Protein AF-A0A2D9KXW5-F1 (afdb_monomer_lite)

Foldseek 3Di:
DFWKAWCDWPDDGGIWDDDLFWTWDDPAPIDTDGLQQWAEKAWDDDDDQKTWIWTAGVVRTITIIIGGPVNVVSNVVSNVVRHNPYDDPDPPDPPPDDDDDDDDDDDDDDPDDPPPPVVPQPDQDPVLVQLAVLVLVCVVVVHDSVQWDWDFPDAGQFTWIWTWGQDPVPRDIWIKIWGGHDQKIWIATDDPNDGDDIPPVSMWGWDQDPVVRGIDTHD

Sequence (219 aa):
MKKLTILEGDFEATDWDIDSYEISKGFFSKQKIPYSEIVDVTTQEKIKNKHYVTVKTSKDNEFKASMTDNAYKVFYENYLKHGNKPKNVALPVEEKDKLLIGGAIVIGIIILVSNLNNNNQKKLSDEDAKTLCANYIGKIFGHSPSIISTELLKKDGGFFIKASYRRSSDNSMWDNVCHISGDTITWAGLNNGEPGRWRYEDDATIYYSSDLKTFKIRY

Radius of gyration: 22.43 Å; chains: 1; bounding box: 60×30×57 Å

Structure (mmCIF, N/CA/C/O backbone):
data_AF-A0A2D9KXW5-F1
#
_entry.id   AF-A0A2D9KXW5-F1
#
loop_
_atom_site.group_PDB
_atom_site.id
_atom_site.type_symbol
_atom_site.label_atom_id
_atom_site.label_alt_id
_atom_site.label_comp_id
_atom_site.label_asym_id
_atom_site.label_entity_id
_atom_site.label_seq_id
_atom_site.pdbx_PDB_ins_code
_atom_site.Cartn_x
_atom_site.Cartn_y
_atom_site.Cartn_z
_atom_site.occupancy
_atom_site.B_iso_or_equiv
_atom_site.auth_seq_id
_atom_site.auth_comp_id
_atom_site.auth_asym_id
_atom_site.auth_atom_id
_atom_site.pdbx_PDB_model_num
ATOM 1 N N . MET A 1 1 ? -6.097 12.424 5.171 1.00 67.00 1 MET A N 1
ATOM 2 C CA . MET A 1 1 ? -7.154 11.639 4.499 1.00 67.00 1 MET A CA 1
ATOM 3 C C . MET A 1 1 ? -7.968 10.898 5.540 1.00 67.00 1 MET A C 1
ATOM 5 O O . MET A 1 1 ? -7.422 10.558 6.587 1.00 67.00 1 MET A O 1
ATOM 9 N N . LYS A 1 2 ? -9.274 10.744 5.307 1.00 92.38 2 LYS A N 1
ATOM 10 C CA . LYS A 1 2 ? -10.163 10.004 6.210 1.00 92.38 2 LYS A CA 1
ATOM 11 C C . LYS A 1 2 ? -10.062 8.521 5.871 1.00 92.38 2 LYS A C 1
ATOM 13 O O . LYS A 1 2 ? -9.974 8.187 4.695 1.00 92.38 2 LYS A O 1
ATOM 18 N N . LYS A 1 3 ? -10.047 7.669 6.894 1.00 94.69 3 LYS A N 1
ATOM 19 C CA . LYS A 1 3 ? -9.824 6.231 6.738 1.00 94.69 3 LYS A CA 1
ATOM 20 C C . LYS A 1 3 ? -10.944 5.410 7.358 1.00 94.69 3 LYS A C 1
ATOM 22 O O . LYS A 1 3 ? -11.473 5.775 8.411 1.00 94.69 3 LYS A O 1
ATOM 27 N N . LEU A 1 4 ? -11.261 4.313 6.688 1.00 95.69 4 LEU A N 1
ATOM 28 C CA . LEU A 1 4 ? -12.110 3.218 7.135 1.00 95.69 4 LEU A CA 1
ATOM 29 C C . LEU A 1 4 ? -11.202 1.997 7.313 1.00 95.69 4 LEU A C 1
ATOM 31 O O . LEU A 1 4 ? -10.431 1.691 6.416 1.00 95.69 4 LEU A O 1
ATOM 35 N N . THR A 1 5 ? -11.282 1.294 8.437 1.00 95.56 5 THR A N 1
ATOM 36 C CA . THR A 1 5 ? -10.540 0.041 8.643 1.00 95.56 5 THR A CA 1
ATOM 37 C C . THR A 1 5 ? -11.508 -1.127 8.522 1.00 95.56 5 THR A C 1
ATOM 39 O O . THR A 1 5 ? -12.379 -1.269 9.381 1.00 95.56 5 THR A O 1
ATOM 42 N N . ILE A 1 6 ? -11.368 -1.962 7.493 1.00 94.75 6 ILE A N 1
ATOM 43 C CA . ILE A 1 6 ? -12.106 -3.228 7.382 1.00 94.75 6 ILE A CA 1
ATOM 44 C C . ILE A 1 6 ? -11.552 -4.203 8.422 1.00 94.75 6 ILE A C 1
ATOM 46 O O . ILE A 1 6 ? -10.340 -4.355 8.556 1.00 94.75 6 ILE A O 1
ATOM 50 N N . LEU A 1 7 ? -12.448 -4.832 9.178 1.00 90.25 7 LEU A N 1
ATOM 51 C CA . LEU A 1 7 ? -12.119 -5.771 10.249 1.00 90.25 7 LEU A CA 1
ATOM 52 C C . LEU A 1 7 ? -12.302 -7.223 9.800 1.00 90.25 7 LEU A C 1
ATOM 54 O O . LEU A 1 7 ? -11.468 -8.063 10.115 1.00 90.25 7 LEU A O 1
ATOM 58 N N . GLU A 1 8 ? -13.383 -7.506 9.073 1.00 88.94 8 GLU A N 1
ATOM 59 C CA . GLU A 1 8 ? -13.729 -8.841 8.573 1.00 88.94 8 GLU A CA 1
ATOM 60 C C . GLU A 1 8 ? -14.753 -8.756 7.432 1.00 88.94 8 GLU A C 1
ATOM 62 O O . GLU A 1 8 ? -15.465 -7.754 7.317 1.00 88.94 8 GLU A O 1
ATOM 67 N N . GLY A 1 9 ? -14.846 -9.809 6.616 1.00 91.38 9 GLY A N 1
ATOM 68 C CA . GLY A 1 9 ? -15.800 -9.931 5.509 1.00 91.38 9 GLY A CA 1
ATOM 69 C C . GLY A 1 9 ? -15.137 -10.337 4.196 1.00 91.38 9 GLY A C 1
ATOM 70 O O . GLY A 1 9 ? -14.043 -10.898 4.192 1.00 91.38 9 GLY A O 1
ATOM 71 N N . ASP A 1 10 ? -15.797 -10.012 3.086 1.00 90.56 10 ASP A N 1
ATOM 72 C CA . ASP A 1 10 ? -15.374 -10.395 1.727 1.00 90.56 10 ASP A CA 1
ATOM 73 C C . ASP A 1 10 ? -14.213 -9.555 1.168 1.00 90.56 10 ASP A C 1
ATOM 75 O O . ASP A 1 10 ? -13.695 -9.822 0.083 1.00 90.56 10 ASP A O 1
ATOM 79 N N . PHE A 1 11 ? -13.795 -8.526 1.904 1.00 90.19 11 PHE A N 1
ATOM 80 C CA . PHE A 1 11 ? -12.693 -7.642 1.540 1.00 90.19 11 PHE A CA 1
ATOM 81 C C . PHE A 1 11 ? -11.549 -7.759 2.544 1.00 90.19 11 PHE A C 1
ATOM 83 O O . PHE A 1 11 ? -11.735 -8.124 3.705 1.00 90.19 11 PHE A O 1
ATOM 90 N N . GLU A 1 12 ? -10.347 -7.405 2.100 1.00 87.25 12 GLU A N 1
ATOM 91 C CA . GLU A 1 12 ? -9.146 -7.521 2.919 1.00 87.25 12 GLU A CA 1
ATOM 92 C C . GLU A 1 12 ? -9.206 -6.621 4.167 1.00 87.25 12 GLU A C 1
ATOM 94 O O . GLU A 1 12 ? -9.439 -5.410 4.071 1.00 87.25 12 GLU A O 1
ATOM 99 N N . ALA A 1 13 ? -8.949 -7.218 5.335 1.00 92.56 13 ALA A N 1
ATOM 100 C CA . ALA A 1 13 ? -8.982 -6.557 6.636 1.00 92.56 13 ALA A CA 1
ATOM 101 C C . ALA A 1 13 ? -7.801 -5.587 6.812 1.00 92.56 13 ALA A C 1
ATOM 103 O O . ALA A 1 13 ? -6.694 -5.964 7.202 1.00 92.56 13 ALA A O 1
ATOM 104 N N . THR A 1 14 ? -8.019 -4.321 6.466 1.00 93.94 14 THR A N 1
ATOM 105 C CA . THR A 1 14 ? -6.974 -3.293 6.399 1.00 93.94 14 THR A CA 1
ATOM 106 C C . THR A 1 14 ? -7.579 -1.885 6.346 1.00 93.94 14 THR A C 1
ATOM 108 O O . THR A 1 14 ? -8.799 -1.720 6.364 1.00 93.94 14 THR A O 1
ATOM 111 N N . ASP A 1 15 ? -6.732 -0.865 6.233 1.00 94.00 15 ASP A N 1
ATOM 112 C CA . ASP A 1 15 ? -7.156 0.519 6.043 1.00 94.00 15 ASP A CA 1
ATOM 113 C C . ASP A 1 15 ? -7.476 0.826 4.574 1.00 94.00 15 ASP A C 1
ATOM 115 O O . ASP A 1 15 ? -6.703 0.528 3.664 1.00 94.00 15 ASP A O 1
ATOM 119 N N . TRP A 1 16 ? -8.605 1.496 4.379 1.00 95.81 16 TRP A N 1
ATOM 120 C CA . TRP A 1 16 ? -9.130 1.999 3.119 1.00 95.81 16 TRP A CA 1
ATOM 121 C C . TRP A 1 16 ? -9.327 3.510 3.229 1.00 95.81 16 TRP A C 1
ATOM 123 O O . TRP A 1 16 ? -9.772 4.029 4.260 1.00 95.81 16 TRP A O 1
ATOM 133 N N . ASP A 1 17 ? -9.006 4.225 2.161 1.00 95.19 17 ASP A N 1
ATOM 134 C CA . ASP A 1 17 ? -9.216 5.659 2.059 1.00 95.19 17 ASP A CA 1
ATOM 135 C C . ASP A 1 17 ? -10.661 5.966 1.668 1.00 95.19 17 ASP A C 1
ATOM 137 O O . ASP A 1 17 ? -11.272 5.300 0.829 1.00 95.19 17 ASP A O 1
ATOM 141 N N . ILE A 1 18 ? -11.207 6.992 2.315 1.00 95.00 18 ILE A N 1
ATOM 142 C CA . ILE A 1 18 ? -12.562 7.490 2.102 1.00 95.00 18 ILE A CA 1
ATOM 143 C C . ILE A 1 18 ? -12.469 8.724 1.205 1.00 95.00 18 ILE A C 1
ATOM 145 O O . ILE A 1 18 ? -12.098 9.804 1.676 1.00 95.00 18 ILE A O 1
ATOM 149 N N . ASP A 1 19 ? -12.860 8.565 -0.057 1.00 92.31 19 ASP A N 1
ATOM 150 C CA . ASP A 1 19 ? -12.992 9.651 -1.028 1.00 92.31 19 ASP A CA 1
ATOM 151 C C . ASP A 1 19 ? -14.467 10.054 -1.198 1.00 92.31 19 ASP A C 1
ATOM 153 O O . ASP A 1 19 ? -15.361 9.512 -0.547 1.00 92.31 19 ASP A O 1
ATOM 157 N N . SER A 1 20 ? -14.743 11.037 -2.062 1.00 89.81 20 SER A N 1
ATOM 158 C CA . SER A 1 20 ? -16.105 11.542 -2.305 1.00 89.81 20 SER A CA 1
ATOM 159 C C . SER A 1 20 ? -17.027 10.546 -3.017 1.00 89.81 20 SER A C 1
ATOM 161 O O . SER A 1 20 ? -18.236 10.602 -2.821 1.00 89.81 20 SER A O 1
ATOM 163 N N . TYR A 1 21 ? -16.477 9.651 -3.843 1.00 90.19 21 TYR A N 1
ATOM 164 C CA . TYR A 1 21 ? -17.259 8.771 -4.729 1.00 90.19 21 TYR A CA 1
ATOM 165 C C . TYR A 1 21 ? -16.994 7.280 -4.522 1.00 90.19 21 TYR A C 1
ATOM 167 O O . TYR A 1 21 ? -17.782 6.443 -4.964 1.00 90.19 21 TYR A O 1
ATOM 175 N N . GLU A 1 22 ? -15.927 6.940 -3.812 1.00 94.19 22 GLU A N 1
ATOM 176 C CA . GLU A 1 22 ? -15.522 5.566 -3.560 1.00 94.19 22 GLU A CA 1
ATOM 177 C C . GLU A 1 22 ? -14.835 5.465 -2.199 1.00 94.19 22 GLU A C 1
ATOM 179 O O . GLU A 1 22 ? -14.288 6.445 -1.684 1.00 94.19 22 GLU A O 1
ATOM 184 N N . ILE A 1 23 ? -14.852 4.266 -1.628 1.00 94.81 23 ILE A N 1
ATOM 185 C CA . ILE A 1 23 ? -13.809 3.846 -0.696 1.00 94.81 23 ILE A CA 1
ATOM 186 C C . ILE A 1 23 ? -12.805 3.019 -1.483 1.00 94.81 23 ILE A C 1
ATOM 188 O O . ILE A 1 23 ? -13.179 2.229 -2.356 1.00 94.81 23 ILE A O 1
ATOM 192 N N . SER A 1 24 ? -11.523 3.230 -1.229 1.00 93.94 24 SER A N 1
ATOM 193 C CA . SER A 1 24 ? -10.498 2.570 -2.021 1.00 93.94 24 SER A CA 1
ATOM 194 C C . SER A 1 24 ? -9.285 2.175 -1.212 1.00 93.94 24 SER A C 1
ATOM 196 O O . SER A 1 24 ? -8.960 2.778 -0.195 1.00 93.94 24 SER A O 1
ATOM 198 N N . LYS A 1 25 ? -8.614 1.138 -1.690 1.00 91.12 25 LYS A N 1
ATOM 199 C CA . LYS A 1 25 ? -7.351 0.672 -1.153 1.00 91.12 25 LYS A CA 1
ATOM 200 C C . LYS A 1 25 ? -6.363 0.519 -2.289 1.00 91.12 25 LYS A C 1
ATOM 202 O O . LYS A 1 25 ? -6.677 -0.057 -3.329 1.00 91.12 25 LYS A O 1
ATOM 207 N N . GLY A 1 26 ? -5.139 0.954 -2.025 1.00 71.69 26 GLY A N 1
ATOM 208 C CA . GLY A 1 26 ? -4.007 0.720 -2.903 1.00 71.69 26 GLY A CA 1
ATOM 209 C C . GLY A 1 26 ? -3.912 1.781 -3.989 1.00 71.69 26 GLY A C 1
ATOM 210 O O . GLY A 1 26 ? -4.883 2.141 -4.644 1.00 71.69 26 GLY A O 1
ATOM 211 N N . PHE A 1 27 ? -2.703 2.287 -4.191 1.00 49.66 27 PHE A N 1
ATOM 212 C CA . PHE A 1 27 ? -2.434 3.294 -5.214 1.00 49.66 27 PHE A CA 1
ATOM 213 C C . PHE A 1 27 ? -2.290 2.666 -6.615 1.00 49.66 27 PHE A C 1
ATOM 215 O O . PHE A 1 27 ? -2.559 3.323 -7.615 1.00 49.66 27 PHE A O 1
ATOM 222 N N . PHE A 1 28 ? -1.900 1.384 -6.682 1.00 45.84 28 PHE A N 1
ATOM 223 C CA . PHE A 1 28 ? -1.482 0.711 -7.921 1.00 45.84 28 PHE A CA 1
ATOM 224 C C . PHE A 1 28 ? -2.382 -0.458 -8.346 1.00 45.84 28 PHE A C 1
ATOM 226 O O . PHE A 1 28 ? -2.828 -0.490 -9.487 1.00 45.84 28 PHE A O 1
ATOM 233 N N . SER A 1 29 ? -2.720 -1.372 -7.431 1.00 60.16 29 SER A N 1
ATOM 234 C CA . SER A 1 29 ? -3.804 -2.352 -7.617 1.00 60.16 29 SER A CA 1
ATOM 235 C C . SER A 1 29 ? 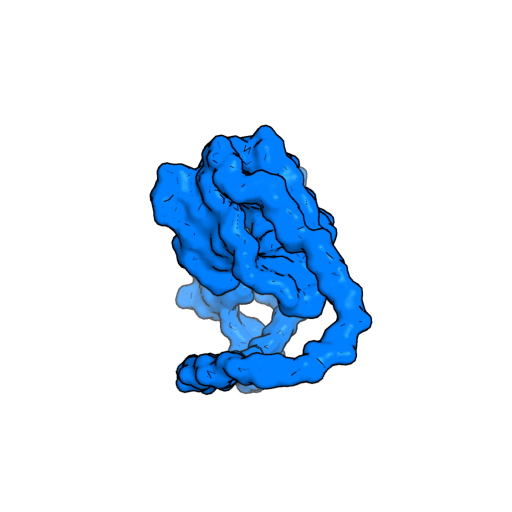-5.029 -1.857 -6.867 1.00 60.16 29 SER A C 1
ATOM 237 O O . SER A 1 29 ? -5.383 -2.376 -5.810 1.00 60.16 29 SER A O 1
ATOM 239 N N . LYS A 1 30 ? -5.587 -0.747 -7.368 1.00 77.88 30 LYS A N 1
ATOM 240 C CA . LYS A 1 30 ? -6.614 0.018 -6.664 1.00 77.88 30 LYS A CA 1
ATOM 241 C C . LYS A 1 30 ? -7.896 -0.807 -6.583 1.00 77.88 30 LYS A C 1
ATOM 243 O O . LYS A 1 30 ? -8.661 -0.875 -7.545 1.00 77.88 30 LYS A O 1
ATOM 248 N N . GLN A 1 31 ? -8.122 -1.431 -5.433 1.00 90.00 31 GLN A N 1
ATOM 249 C CA . GLN A 1 31 ? -9.422 -1.984 -5.096 1.00 90.00 31 GLN A CA 1
ATOM 250 C C . GLN A 1 31 ? -10.331 -0.815 -4.747 1.00 90.00 31 GLN A C 1
ATOM 252 O O . GLN A 1 31 ? -9.952 0.092 -4.003 1.00 90.00 31 GLN A O 1
ATOM 257 N N . LYS A 1 32 ? -11.515 -0.799 -5.344 1.00 93.06 32 LYS A N 1
ATOM 258 C CA . LYS A 1 32 ? -12.468 0.296 -5.210 1.00 93.06 32 LYS A CA 1
ATOM 259 C C . LYS A 1 32 ? -13.833 -0.283 -4.951 1.00 93.06 32 LYS A C 1
ATOM 261 O O . LYS A 1 32 ? -14.248 -1.210 -5.642 1.00 93.06 32 LYS A O 1
ATOM 266 N N . ILE A 1 33 ? -14.533 0.326 -4.012 1.00 93.00 33 ILE A N 1
ATOM 267 C CA . ILE A 1 33 ? -15.956 0.118 -3.812 1.00 93.00 33 ILE A CA 1
ATOM 268 C C . ILE A 1 33 ? -16.593 1.495 -4.017 1.00 93.00 33 ILE A C 1
ATOM 270 O O . ILE A 1 33 ? -16.528 2.347 -3.123 1.00 93.00 33 ILE A O 1
ATOM 274 N N . PRO A 1 34 ? -17.139 1.771 -5.213 1.00 93.94 34 PRO A N 1
ATOM 275 C CA . PRO A 1 34 ? -17.923 2.976 -5.442 1.00 93.94 34 PRO A CA 1
ATOM 276 C C . PRO A 1 34 ? -19.083 3.038 -4.446 1.00 93.94 34 PRO A C 1
ATOM 278 O O . PRO A 1 34 ? -19.712 2.012 -4.185 1.00 93.94 34 PRO A O 1
ATOM 281 N N . TYR A 1 35 ? -19.434 4.221 -3.928 1.00 92.25 35 TYR A N 1
ATOM 282 C CA . TYR A 1 35 ? -20.613 4.330 -3.050 1.00 92.25 35 TYR A CA 1
ATOM 283 C C . TYR A 1 35 ? -21.882 3.856 -3.757 1.00 92.25 35 TYR A C 1
ATOM 285 O O . TYR A 1 35 ? -22.742 3.272 -3.112 1.00 92.25 35 TYR A O 1
ATOM 293 N N . SER A 1 36 ? -21.963 4.002 -5.082 1.00 87.56 36 SER A N 1
ATOM 294 C CA . SER A 1 36 ? -23.071 3.486 -5.891 1.00 87.56 36 SER A CA 1
ATOM 295 C C . SER A 1 36 ? -23.196 1.959 -5.887 1.00 87.56 36 SER A C 1
ATOM 297 O O . SER A 1 36 ? -24.225 1.440 -6.308 1.00 87.56 36 SER A O 1
ATOM 299 N N . GLU A 1 37 ? -22.179 1.224 -5.431 1.00 91.38 37 GLU A N 1
ATOM 300 C CA . GLU A 1 37 ? -22.274 -0.219 -5.189 1.00 91.38 37 GLU A CA 1
ATOM 301 C C . GLU A 1 37 ? -22.737 -0.545 -3.764 1.00 91.38 37 GLU A C 1
ATOM 303 O O . GLU A 1 37 ? -23.133 -1.676 -3.516 1.00 91.38 37 GLU A O 1
ATOM 308 N N . ILE A 1 38 ? -22.737 0.408 -2.830 1.00 92.25 38 ILE A N 1
ATOM 309 C CA . ILE A 1 38 ? -23.186 0.191 -1.451 1.00 92.25 38 ILE A CA 1
ATOM 310 C C . ILE A 1 38 ? -24.712 0.309 -1.391 1.00 92.25 38 ILE A C 1
ATOM 312 O O . ILE A 1 38 ? -25.285 1.341 -1.754 1.00 92.25 38 ILE A O 1
ATOM 316 N N . VAL A 1 39 ? -25.365 -0.758 -0.927 1.00 88.69 39 VAL A N 1
ATOM 317 C CA . VAL A 1 39 ? -26.834 -0.869 -0.845 1.00 88.69 39 VAL A CA 1
ATOM 318 C C . VAL A 1 39 ? -27.361 -0.774 0.582 1.00 88.69 39 VAL A C 1
ATOM 320 O O . VAL A 1 39 ? -28.521 -0.414 0.774 1.00 88.69 39 VAL A O 1
ATOM 323 N N . ASP A 1 40 ? -26.532 -1.096 1.577 1.00 87.69 40 ASP A N 1
ATOM 324 C CA . ASP A 1 40 ? -26.909 -1.009 2.984 1.00 87.69 40 ASP A CA 1
ATOM 325 C C . ASP A 1 40 ? -25.699 -0.716 3.878 1.00 87.69 40 ASP A C 1
ATOM 327 O O . ASP A 1 40 ? -24.595 -1.220 3.649 1.00 87.69 40 ASP A O 1
ATOM 331 N N . VAL A 1 41 ? -25.931 0.092 4.912 1.00 89.00 41 VAL A N 1
ATOM 332 C CA . VAL A 1 41 ? -24.965 0.397 5.971 1.00 89.00 41 VAL A CA 1
ATOM 333 C C . VAL A 1 41 ? -25.699 0.318 7.302 1.00 89.00 41 VAL A C 1
ATOM 335 O O . VAL A 1 41 ? -26.529 1.170 7.618 1.00 89.00 41 VAL A O 1
ATOM 338 N N . THR A 1 42 ? -25.363 -0.687 8.104 1.00 86.12 42 THR A N 1
ATOM 339 C CA . THR A 1 42 ? -25.929 -0.890 9.438 1.00 86.12 42 THR A CA 1
ATOM 340 C C . THR A 1 42 ? -24.907 -0.493 10.498 1.00 86.12 42 THR A C 1
ATOM 342 O O . THR A 1 42 ? -23.849 -1.113 10.620 1.00 86.12 42 THR A O 1
ATOM 345 N N . THR A 1 43 ? -25.217 0.533 11.291 1.00 82.56 43 THR A N 1
ATOM 346 C CA . THR A 1 43 ? -24.389 0.919 12.442 1.00 82.56 43 THR A CA 1
ATOM 347 C C . THR A 1 43 ? -24.624 -0.050 13.590 1.00 82.56 43 THR A C 1
ATOM 349 O O . THR A 1 43 ? -25.763 -0.256 13.998 1.00 82.56 43 THR A O 1
ATOM 352 N N . GLN A 1 44 ? -23.549 -0.634 14.113 1.00 75.75 44 GLN A N 1
ATOM 353 C CA . GLN A 1 44 ? -23.631 -1.586 15.217 1.00 75.75 44 GLN A CA 1
ATOM 354 C C . GLN A 1 44 ? -23.495 -0.875 16.563 1.00 75.75 44 GLN A C 1
ATOM 356 O O . GLN A 1 44 ? -24.454 -0.768 17.322 1.00 75.75 44 GLN A O 1
ATOM 361 N N . GLU A 1 45 ? -22.308 -0.345 16.847 1.00 80.19 45 GLU A N 1
ATOM 362 C CA . GLU A 1 45 ? -21.994 0.275 18.131 1.00 80.19 45 GLU A CA 1
ATOM 363 C C . GLU A 1 45 ? -20.967 1.402 17.987 1.00 80.19 45 GLU A C 1
ATOM 365 O O . GLU A 1 45 ? -20.180 1.455 17.035 1.00 80.19 45 GLU A O 1
ATOM 370 N N . LYS A 1 46 ? -20.974 2.320 18.959 1.00 79.94 46 LYS A N 1
ATOM 371 C CA . LYS A 1 46 ? -19.914 3.311 19.158 1.00 79.94 46 LYS A CA 1
ATOM 372 C C . LYS A 1 46 ? -19.138 2.928 20.410 1.00 79.94 46 LYS A C 1
ATOM 374 O O . LYS A 1 46 ? -19.674 2.992 21.515 1.00 79.94 46 LYS A O 1
ATOM 379 N N . ILE A 1 47 ? -17.865 2.580 20.248 1.00 75.88 47 ILE A N 1
ATOM 380 C CA . ILE A 1 47 ? -16.959 2.325 21.371 1.00 75.88 47 ILE A CA 1
ATOM 381 C C . ILE A 1 47 ? -15.890 3.411 21.360 1.00 75.88 47 ILE A C 1
ATOM 383 O O . ILE A 1 47 ? -15.078 3.499 20.437 1.00 75.88 47 ILE A O 1
ATOM 387 N N . LYS A 1 48 ? -15.863 4.228 22.418 1.00 82.81 48 LYS A N 1
ATOM 388 C CA . LYS A 1 48 ? -14.984 5.403 22.530 1.00 82.81 48 LYS A CA 1
ATOM 389 C C . LYS A 1 48 ? -15.217 6.371 21.356 1.00 82.81 48 LYS A C 1
ATOM 391 O O . LYS A 1 48 ? -16.315 6.891 21.203 1.00 82.81 48 LYS A O 1
ATOM 396 N N . ASN A 1 49 ? -14.189 6.614 20.548 1.00 82.75 49 ASN A N 1
ATOM 397 C CA . ASN A 1 49 ? -14.179 7.518 19.398 1.00 82.75 49 ASN A CA 1
ATOM 398 C C . ASN A 1 49 ? -14.221 6.767 18.057 1.00 82.75 49 ASN A C 1
ATOM 400 O O . ASN A 1 49 ? -13.717 7.278 17.051 1.00 82.75 49 ASN A O 1
ATOM 404 N N . LYS A 1 50 ? -14.713 5.521 18.064 1.00 84.75 50 LYS A N 1
ATOM 405 C CA . LYS A 1 50 ? -14.846 4.692 16.871 1.00 84.75 50 LYS A CA 1
ATOM 406 C C . LYS A 1 50 ? -16.277 4.203 16.693 1.00 84.75 50 LYS A C 1
ATOM 408 O O . LYS A 1 50 ? -16.885 3.682 17.627 1.00 84.75 50 LYS A O 1
ATOM 413 N N . HIS A 1 51 ? -16.760 4.336 15.468 1.00 87.62 51 HIS A N 1
ATOM 414 C CA . HIS A 1 51 ? -18.000 3.759 14.975 1.00 87.62 51 HIS A CA 1
ATOM 415 C C . HIS A 1 51 ? -17.704 2.431 14.293 1.00 87.62 51 HIS A C 1
ATOM 417 O O . HIS A 1 51 ? -16.758 2.353 13.506 1.00 87.62 51 HIS A O 1
ATOM 423 N N . TYR A 1 52 ? -18.524 1.425 14.579 1.00 87.94 52 TYR A N 1
ATOM 424 C CA . TYR A 1 52 ? -18.473 0.112 13.948 1.00 87.94 52 TYR A CA 1
ATOM 425 C C . TYR A 1 52 ? -19.704 -0.063 13.068 1.00 87.94 52 TYR A C 1
ATOM 427 O O . TYR A 1 52 ? -20.835 0.161 13.508 1.00 87.94 52 TYR A O 1
ATOM 435 N N . VAL A 1 53 ? -19.476 -0.433 11.813 1.00 91.31 53 VAL A N 1
ATOM 436 C CA . VAL A 1 53 ? -20.515 -0.554 10.789 1.00 91.31 53 VAL A CA 1
ATOM 437 C C . VAL A 1 53 ? -20.394 -1.879 10.058 1.00 91.31 53 VAL A C 1
ATOM 439 O O . VAL A 1 53 ? -19.296 -2.404 9.886 1.00 91.31 53 VAL A O 1
ATOM 442 N N . THR A 1 54 ? -21.523 -2.378 9.580 1.00 92.25 54 THR A N 1
ATOM 443 C CA . THR A 1 54 ? -21.603 -3.424 8.562 1.00 92.25 54 THR A CA 1
ATOM 444 C C . THR A 1 54 ? -22.043 -2.788 7.256 1.00 92.25 54 THR A C 1
ATOM 446 O O . THR A 1 54 ? -23.010 -2.029 7.241 1.00 92.25 54 THR A O 1
ATOM 449 N N . VAL A 1 55 ? -21.343 -3.089 6.169 1.00 92.88 55 VAL A N 1
ATOM 450 C CA . VAL A 1 55 ? -21.599 -2.546 4.835 1.00 92.88 55 VAL A CA 1
ATOM 451 C C . VAL A 1 55 ? -21.913 -3.700 3.892 1.00 92.88 55 VAL A C 1
ATOM 453 O O . VAL A 1 55 ? -21.150 -4.663 3.834 1.00 92.88 55 VAL A O 1
ATOM 456 N N . LYS A 1 56 ? -23.012 -3.590 3.140 1.00 92.38 56 LYS A N 1
ATOM 457 C CA . LYS A 1 56 ? -23.385 -4.542 2.084 1.00 92.38 56 LYS A CA 1
ATOM 458 C C . LYS A 1 56 ? -23.345 -3.875 0.720 1.00 92.38 56 LYS A C 1
ATOM 460 O O . LYS A 1 56 ? -23.775 -2.728 0.556 1.00 92.38 56 LYS A O 1
ATOM 465 N N . THR A 1 57 ? -22.850 -4.610 -0.267 1.00 92.56 57 THR A N 1
ATOM 466 C CA . THR A 1 57 ? -22.761 -4.162 -1.661 1.00 92.56 57 THR A CA 1
ATOM 467 C C . THR A 1 57 ? -23.842 -4.804 -2.531 1.00 92.56 57 THR A C 1
ATOM 469 O O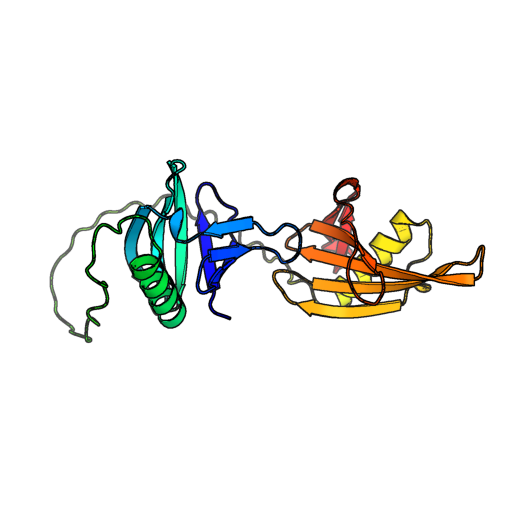 . THR A 1 57 ? -24.437 -5.811 -2.166 1.00 92.56 57 THR A O 1
ATOM 472 N N . SER A 1 58 ? -24.087 -4.246 -3.714 1.00 89.00 58 SER A N 1
ATOM 473 C CA . SER A 1 58 ? -25.031 -4.773 -4.707 1.00 89.00 58 SER A CA 1
ATOM 474 C C . SER A 1 58 ? -24.610 -6.112 -5.319 1.00 89.00 58 SER A C 1
ATOM 476 O O . SER A 1 58 ? -25.408 -6.732 -6.015 1.00 89.00 58 SER A O 1
ATOM 478 N N . LYS A 1 59 ? -23.368 -6.546 -5.079 1.00 89.00 59 LYS A N 1
ATOM 479 C CA . LYS A 1 59 ? -22.818 -7.843 -5.497 1.00 89.00 59 LYS A CA 1
ATOM 480 C C . LYS A 1 59 ? -22.933 -8.905 -4.394 1.00 89.00 59 LYS A C 1
ATOM 482 O O . LYS A 1 59 ? -22.198 -9.881 -4.435 1.00 89.00 59 LYS A O 1
ATOM 487 N N . ASP A 1 60 ? -23.778 -8.670 -3.390 1.00 86.25 60 ASP A N 1
ATOM 488 C CA . ASP A 1 60 ? -23.943 -9.495 -2.185 1.00 86.25 60 ASP A CA 1
ATOM 489 C C . ASP A 1 60 ? -22.684 -9.654 -1.311 1.00 86.25 60 ASP A C 1
ATOM 491 O O . ASP A 1 60 ? -22.709 -10.411 -0.345 1.00 86.25 60 ASP A O 1
ATOM 495 N N . ASN A 1 61 ? -21.614 -8.889 -1.570 1.00 92.75 61 ASN A N 1
ATOM 496 C CA . ASN A 1 61 ? -20.470 -8.835 -0.658 1.00 92.75 61 ASN A CA 1
ATOM 497 C C . ASN A 1 61 ? -20.816 -8.028 0.600 1.00 92.75 61 ASN A C 1
ATOM 499 O O . ASN A 1 61 ? -21.459 -6.972 0.507 1.00 92.75 61 ASN A O 1
ATOM 503 N N . GLU A 1 62 ? -20.301 -8.459 1.744 1.00 93.12 62 GLU A N 1
ATOM 504 C CA . GLU A 1 62 ? -20.504 -7.869 3.061 1.00 93.12 62 GLU A CA 1
ATOM 505 C C . GLU A 1 62 ? -19.183 -7.739 3.828 1.00 93.12 62 GLU A C 1
ATOM 507 O O . GLU A 1 62 ? -18.316 -8.614 3.800 1.00 93.12 62 GLU A O 1
ATOM 512 N N . PHE A 1 63 ? -19.018 -6.628 4.548 1.00 93.81 63 PHE A N 1
ATOM 513 C CA . PHE A 1 63 ? -17.875 -6.443 5.437 1.00 93.81 63 PHE A CA 1
ATOM 514 C C . PHE A 1 63 ? -18.204 -5.595 6.660 1.00 93.81 63 PHE A C 1
ATOM 516 O O . PHE A 1 63 ? -19.073 -4.719 6.632 1.00 93.81 63 PHE A O 1
ATOM 523 N N . LYS A 1 64 ? -17.474 -5.838 7.750 1.00 92.50 64 LYS A N 1
ATOM 524 C CA . LYS A 1 64 ? -17.495 -5.010 8.956 1.00 92.50 64 LYS A CA 1
ATOM 525 C C . LYS A 1 64 ? -16.302 -4.078 8.967 1.00 92.50 64 LYS A C 1
ATOM 527 O O . LYS A 1 64 ? -15.182 -4.481 8.654 1.00 92.50 64 LYS A O 1
ATOM 532 N N . ALA A 1 65 ? -16.528 -2.838 9.370 1.00 95.19 65 ALA A N 1
ATOM 533 C CA . ALA A 1 65 ? -15.491 -1.825 9.404 1.00 95.19 65 ALA A CA 1
ATOM 534 C C . ALA A 1 65 ? -15.584 -0.927 10.637 1.00 95.19 65 ALA A C 1
ATOM 536 O O . ALA A 1 65 ? -16.646 -0.773 11.241 1.00 95.19 65 ALA A O 1
ATOM 537 N N . SER A 1 66 ? -14.458 -0.306 10.988 1.00 95.12 66 SER A N 1
ATOM 538 C CA . SER A 1 66 ? -14.373 0.717 12.027 1.00 95.12 66 SER A CA 1
ATOM 539 C C . SER A 1 66 ? -13.823 2.034 11.490 1.00 95.12 66 SER A C 1
ATOM 541 O O . SER A 1 66 ? -13.017 2.066 10.561 1.00 95.12 66 SER A O 1
ATOM 543 N N . MET A 1 67 ? -14.263 3.143 12.077 1.00 94.06 67 MET A N 1
ATOM 544 C CA . MET A 1 67 ? -13.896 4.493 11.639 1.00 94.06 67 MET A CA 1
ATOM 545 C C . MET A 1 67 ? -13.984 5.479 12.796 1.00 94.06 67 MET A C 1
ATOM 547 O O . MET A 1 67 ? -14.785 5.301 13.707 1.00 94.06 67 MET A O 1
ATOM 551 N N . THR A 1 68 ? -13.163 6.529 12.770 1.00 93.00 68 THR A N 1
ATOM 552 C CA . THR A 1 68 ? -13.286 7.635 13.734 1.00 93.00 68 THR A CA 1
ATOM 553 C C . THR A 1 68 ? -14.562 8.434 13.486 1.00 93.00 68 THR A C 1
ATOM 555 O O . THR A 1 68 ? -15.061 8.433 12.364 1.00 93.00 68 THR A O 1
ATOM 558 N N . ASP A 1 69 ? -15.057 9.180 14.476 1.00 87.62 69 ASP A N 1
ATOM 559 C CA . ASP A 1 69 ? -16.257 10.028 14.339 1.00 87.62 69 ASP A CA 1
ATOM 560 C C . ASP A 1 69 ? -16.219 10.913 13.073 1.00 87.62 69 ASP A C 1
ATOM 562 O O . ASP A 1 69 ? -17.160 10.948 12.279 1.00 87.62 69 ASP A O 1
ATOM 566 N N . ASN A 1 70 ? -15.076 11.558 12.811 1.00 89.94 70 ASN A N 1
ATOM 567 C CA . ASN A 1 70 ? -14.885 12.398 11.626 1.00 89.94 70 ASN A CA 1
ATOM 568 C C . ASN A 1 70 ? -14.881 11.609 10.309 1.00 89.94 70 ASN A C 1
ATOM 570 O O . ASN A 1 70 ? -15.315 12.140 9.281 1.00 89.94 70 ASN A O 1
ATOM 574 N N . ALA A 1 71 ? -14.338 10.390 10.312 1.00 93.19 71 ALA A N 1
ATOM 575 C CA . ALA A 1 71 ? -14.326 9.507 9.149 1.00 93.19 71 ALA A CA 1
ATOM 576 C C . ALA A 1 71 ? -15.725 8.948 8.872 1.00 93.19 71 ALA A C 1
ATOM 578 O O . ALA A 1 71 ? -16.183 9.018 7.735 1.00 93.19 71 ALA A O 1
ATOM 579 N N . TYR A 1 72 ? -16.423 8.511 9.921 1.00 91.75 72 TYR A N 1
ATOM 580 C CA . TYR A 1 72 ? -17.795 8.020 9.869 1.00 91.75 72 TYR A CA 1
ATOM 581 C C . TYR A 1 72 ? -18.755 9.060 9.310 1.00 91.75 72 TYR A C 1
ATOM 583 O O . TYR A 1 72 ? -19.487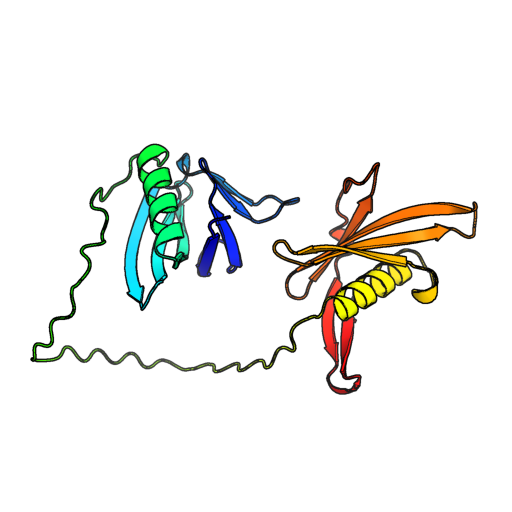 8.762 8.371 1.00 91.75 72 TYR A O 1
ATOM 591 N N . LYS A 1 73 ? -18.685 10.304 9.801 1.00 89.75 73 LYS A N 1
ATOM 592 C CA . LYS A 1 73 ? -19.521 11.394 9.291 1.00 89.75 73 LYS A CA 1
ATOM 593 C C . LYS A 1 73 ? -19.393 11.562 7.773 1.00 89.75 73 LYS A C 1
ATOM 595 O O . LYS A 1 73 ? -20.403 11.596 7.085 1.00 89.75 73 LYS A O 1
ATOM 600 N N . VAL A 1 74 ? -18.167 11.610 7.242 1.00 91.88 74 VAL A N 1
ATOM 601 C CA . VAL A 1 74 ? -17.975 11.784 5.789 1.00 91.88 74 VAL A CA 1
ATOM 602 C C . VAL A 1 74 ? -18.324 10.537 4.992 1.00 91.88 74 VAL A C 1
ATOM 604 O O . VAL A 1 74 ? -18.930 10.664 3.934 1.00 91.88 74 VAL A O 1
ATOM 607 N N . PHE A 1 75 ? -17.987 9.347 5.488 1.00 93.31 75 PHE A N 1
ATOM 608 C CA . PHE A 1 75 ? -18.405 8.103 4.846 1.00 93.31 75 PHE A CA 1
ATOM 609 C C . PHE A 1 75 ? -19.928 8.044 4.704 1.00 93.31 75 PHE A C 1
ATOM 611 O O . PHE A 1 75 ? -20.441 7.780 3.620 1.00 93.31 75 PHE A O 1
ATOM 618 N N . TYR A 1 76 ? -20.650 8.349 5.783 1.00 89.25 76 TYR A N 1
ATOM 619 C CA . TYR A 1 76 ? -22.103 8.282 5.808 1.00 89.25 76 TYR A CA 1
ATOM 620 C C . TYR A 1 76 ? -22.753 9.381 4.953 1.00 89.25 76 TYR A C 1
ATOM 622 O O . TYR A 1 76 ? -23.700 9.100 4.227 1.00 89.25 76 TYR A O 1
ATOM 630 N N . GLU A 1 77 ? -22.221 10.609 4.956 1.00 87.31 77 GLU A N 1
ATOM 631 C CA . GLU A 1 77 ? -22.658 11.682 4.046 1.00 87.31 77 GLU A CA 1
ATOM 632 C C . GLU A 1 77 ? -22.494 11.284 2.568 1.00 87.31 77 GLU A C 1
ATOM 634 O O . GLU A 1 77 ? -23.418 11.461 1.771 1.00 87.31 77 GLU A O 1
ATOM 639 N N . ASN A 1 78 ? -21.349 10.698 2.199 1.00 89.94 78 ASN A N 1
ATOM 640 C CA . ASN A 1 78 ? -21.114 10.220 0.835 1.00 89.94 78 ASN A CA 1
ATOM 641 C C . ASN A 1 78 ? -22.024 9.036 0.482 1.00 89.94 78 ASN A C 1
ATOM 643 O O . ASN A 1 78 ? -22.569 9.003 -0.619 1.00 89.94 78 ASN A O 1
ATOM 647 N N . TYR A 1 79 ? -22.249 8.107 1.414 1.00 88.31 79 TYR A N 1
ATOM 648 C CA . TYR A 1 79 ? -23.202 7.009 1.247 1.00 88.31 79 TYR A CA 1
ATOM 649 C C . TYR A 1 79 ? -24.637 7.513 1.040 1.00 88.31 79 TYR A C 1
ATOM 651 O O . TYR A 1 79 ? -25.297 7.074 0.106 1.00 88.31 79 TYR A O 1
ATOM 659 N N . LEU A 1 80 ? -25.118 8.481 1.826 1.00 83.06 80 LEU A N 1
ATOM 660 C CA . LEU A 1 80 ? -26.456 9.052 1.625 1.00 83.06 80 LEU A CA 1
ATOM 661 C C . LEU A 1 80 ? -26.600 9.738 0.260 1.00 83.06 80 LEU A C 1
ATOM 663 O O . LEU A 1 80 ? -27.666 9.689 -0.351 1.00 83.06 80 LEU A O 1
ATOM 667 N N . LYS A 1 81 ? -25.531 10.385 -0.213 1.00 84.31 81 LYS A N 1
ATOM 668 C CA . LYS A 1 81 ? -25.534 11.161 -1.458 1.00 84.31 81 LYS A CA 1
ATOM 669 C C . LYS A 1 81 ? -25.349 10.308 -2.715 1.00 84.31 81 LYS A C 1
ATOM 671 O O . LYS A 1 81 ? -25.920 10.628 -3.755 1.00 84.31 81 LYS A O 1
ATOM 676 N N . HIS A 1 82 ? -24.518 9.273 -2.640 1.00 85.12 82 HIS A N 1
ATOM 677 C CA . HIS A 1 82 ? -24.050 8.499 -3.794 1.00 85.12 82 HIS A CA 1
ATOM 678 C C . HIS A 1 82 ? -24.397 7.004 -3.718 1.00 85.12 82 HIS A C 1
ATOM 680 O O . HIS A 1 82 ? -24.181 6.288 -4.693 1.00 85.12 82 HIS A O 1
ATOM 686 N N . GLY A 1 83 ? -24.932 6.541 -2.587 1.00 79.75 83 GLY A N 1
ATOM 687 C CA . GLY A 1 83 ? -25.369 5.168 -2.352 1.00 79.75 83 GLY A CA 1
ATOM 688 C C . GLY A 1 83 ? -26.551 4.744 -3.213 1.00 79.75 83 GLY A C 1
ATOM 689 O O . GLY A 1 83 ? -27.368 5.560 -3.651 1.00 79.75 83 GLY A O 1
ATOM 690 N N . ASN A 1 84 ? -26.682 3.438 -3.436 1.00 74.19 84 ASN A N 1
ATOM 691 C CA . ASN A 1 84 ? -27.783 2.892 -4.218 1.00 74.19 84 ASN A CA 1
ATOM 692 C C . ASN A 1 84 ? -29.037 2.716 -3.352 1.00 74.19 84 ASN A C 1
ATOM 694 O O . ASN A 1 84 ? -29.304 1.631 -2.841 1.00 74.19 84 ASN A O 1
ATOM 698 N N . LYS A 1 85 ? -29.819 3.798 -3.230 1.00 66.06 85 LYS A N 1
ATOM 699 C CA . LYS A 1 85 ? -31.100 3.848 -2.496 1.00 66.06 85 LYS A CA 1
ATOM 700 C C . LYS A 1 85 ? -30.938 3.467 -1.014 1.00 66.06 85 LYS A C 1
ATOM 702 O O . LYS A 1 85 ? -31.504 2.459 -0.582 1.00 66.06 85 LYS A O 1
ATOM 707 N N . PRO A 1 86 ? -30.191 4.273 -0.238 1.00 60.97 86 PRO A N 1
ATOM 708 C CA . PRO A 1 86 ? -29.898 3.979 1.158 1.00 60.97 86 PRO A CA 1
ATOM 709 C C . PRO A 1 86 ? -31.186 3.756 1.962 1.00 60.97 86 PRO A C 1
ATOM 711 O O . PRO A 1 86 ? -32.069 4.617 2.006 1.00 60.97 86 PRO A O 1
ATOM 714 N N . LYS A 1 87 ? -31.298 2.589 2.600 1.00 53.66 87 LYS A N 1
ATOM 715 C CA . LYS A 1 87 ? -32.299 2.325 3.644 1.00 53.66 87 LYS A CA 1
ATOM 716 C C . LYS A 1 87 ? -31.699 2.740 4.997 1.00 53.66 87 LYS A C 1
ATOM 718 O O . LYS A 1 87 ? -30.484 2.727 5.148 1.00 53.66 87 LYS A O 1
ATOM 723 N N . ASN A 1 88 ? -32.545 3.138 5.954 1.00 51.22 88 ASN A N 1
ATOM 724 C CA . ASN A 1 88 ? -32.163 3.728 7.253 1.00 51.22 88 ASN A CA 1
ATOM 725 C C . ASN A 1 88 ? -31.443 5.090 7.152 1.00 51.22 88 ASN A C 1
ATOM 727 O O . ASN A 1 88 ? -30.232 5.185 7.295 1.00 51.22 88 ASN A O 1
ATOM 731 N N . VAL A 1 89 ? -32.229 6.159 6.958 1.00 50.53 89 VAL A N 1
ATOM 732 C CA . VAL A 1 89 ? -31.785 7.566 6.790 1.00 50.53 89 VAL A CA 1
ATOM 733 C C . VAL A 1 89 ? -31.460 8.266 8.127 1.00 50.53 89 VAL A C 1
ATOM 735 O O . VAL A 1 89 ? -31.064 9.430 8.153 1.00 50.53 89 VAL A O 1
ATOM 738 N N . ALA A 1 90 ? -31.635 7.590 9.263 1.00 51.19 90 ALA A N 1
ATOM 739 C CA . ALA A 1 90 ? -31.321 8.175 10.561 1.00 51.19 90 ALA A CA 1
ATOM 740 C C . ALA A 1 90 ? -29.815 8.057 10.830 1.00 51.19 90 ALA A C 1
ATOM 742 O O . ALA A 1 90 ? -29.330 6.971 11.138 1.00 51.19 90 ALA A O 1
ATOM 743 N N . LEU A 1 91 ? -29.087 9.177 10.745 1.00 45.62 91 LEU A N 1
ATOM 744 C CA . LEU A 1 91 ? -27.743 9.319 11.315 1.00 45.62 91 LEU A CA 1
ATOM 745 C C . LEU A 1 91 ? -27.790 8.895 12.798 1.00 45.62 91 LEU A C 1
ATOM 747 O O . LEU A 1 91 ? -28.386 9.616 13.600 1.00 45.62 91 LEU A O 1
ATOM 751 N N . PRO A 1 92 ? -27.171 7.780 13.220 1.00 45.75 92 PRO A N 1
ATOM 752 C CA . PRO A 1 92 ? -27.166 7.390 14.617 1.00 45.75 92 PRO A CA 1
ATOM 753 C C . PRO A 1 92 ? -25.975 8.062 15.291 1.00 45.75 92 PRO A C 1
ATOM 755 O O . PRO A 1 92 ? -24.925 7.453 15.483 1.00 45.75 92 PRO A O 1
ATOM 758 N N . VAL A 1 93 ? -26.126 9.340 15.626 1.00 46.62 93 VAL A N 1
ATOM 759 C CA . VAL A 1 93 ? -25.314 9.965 16.673 1.00 46.62 93 VAL A CA 1
ATOM 760 C C . VAL A 1 93 ? -26.199 10.926 17.462 1.00 46.62 93 VAL A C 1
ATOM 762 O O . VAL A 1 93 ? -26.022 12.137 17.405 1.00 46.62 93 VAL A O 1
ATOM 765 N N . GLU A 1 94 ? -27.161 10.394 18.220 1.00 43.06 94 GLU A N 1
ATOM 766 C CA . GLU A 1 94 ? -27.455 11.067 19.484 1.00 43.06 94 GLU A CA 1
ATOM 767 C C . GLU A 1 94 ? -26.238 10.838 20.377 1.00 43.06 94 GLU A C 1
ATOM 769 O O . GLU A 1 94 ? -25.895 9.709 20.744 1.00 43.06 94 GLU A O 1
ATOM 774 N N . GLU A 1 95 ? -25.522 11.925 20.643 1.00 43.66 95 GLU A N 1
ATOM 775 C CA . GLU A 1 95 ? -24.510 11.988 21.679 1.00 43.66 95 GLU A CA 1
ATOM 776 C C . GLU A 1 95 ? -25.205 11.596 22.989 1.00 43.66 95 GLU A C 1
ATOM 778 O O . GLU A 1 95 ? -26.010 12.352 23.529 1.00 43.66 95 GLU A O 1
ATOM 783 N N . LYS A 1 96 ? -24.976 10.370 23.481 1.00 36.75 96 LYS A N 1
ATOM 784 C CA . LYS A 1 96 ? -25.398 10.025 24.839 1.00 36.75 96 LYS A CA 1
ATOM 785 C C . LYS A 1 96 ? -24.530 10.830 25.791 1.00 36.75 96 LYS A C 1
ATOM 787 O O . LYS A 1 96 ? -23.422 10.413 26.139 1.00 36.75 96 LYS A O 1
ATOM 792 N N . ASP A 1 97 ? -25.053 11.984 26.184 1.00 40.66 97 ASP A N 1
ATOM 793 C CA . ASP A 1 97 ? -24.569 12.731 27.326 1.00 40.66 97 ASP A CA 1
ATOM 794 C C . ASP A 1 97 ? -24.441 11.798 28.527 1.00 40.66 97 ASP A C 1
ATOM 796 O O . ASP A 1 97 ? -25.250 10.893 28.762 1.00 40.66 97 ASP A O 1
ATOM 800 N N . LYS A 1 98 ? -23.361 12.012 29.274 1.00 48.88 98 LYS A N 1
ATOM 801 C CA . LYS A 1 98 ? -23.046 11.294 30.504 1.00 48.88 98 LYS A CA 1
ATOM 802 C C . LYS A 1 98 ? -24.239 11.372 31.458 1.00 48.88 98 LYS A C 1
ATOM 804 O O . LYS A 1 98 ? -24.401 12.372 32.150 1.00 48.88 98 LYS A O 1
ATOM 809 N N . LEU A 1 99 ? -25.006 10.291 31.572 1.00 35.12 99 LEU A N 1
ATOM 810 C CA . LEU A 1 99 ? -25.957 10.126 32.662 1.00 35.12 99 LEU A CA 1
ATOM 811 C C . LEU A 1 99 ? -25.677 8.822 33.413 1.00 35.12 99 LEU A C 1
ATOM 813 O O . LEU A 1 99 ? -25.958 7.717 32.957 1.00 35.12 99 LEU A O 1
ATOM 817 N N . LEU A 1 100 ? -25.078 8.999 34.589 1.00 47.66 100 LEU A N 1
ATOM 818 C CA . LEU A 1 100 ? -25.033 8.041 35.686 1.00 47.66 100 LEU A CA 1
ATOM 819 C C . LEU A 1 100 ? -26.460 7.708 36.142 1.00 47.66 100 LEU A C 1
ATOM 821 O O . LEU A 1 100 ? -26.989 8.432 36.973 1.00 47.66 100 LEU A O 1
ATOM 825 N N . ILE A 1 101 ? -27.065 6.627 35.648 1.00 38.41 101 ILE A N 1
ATOM 826 C CA . ILE A 1 101 ? -28.204 5.925 36.276 1.00 38.41 101 ILE A CA 1
ATOM 827 C C . ILE A 1 101 ? -28.079 4.464 35.790 1.00 38.41 101 ILE A C 1
ATOM 829 O O . ILE A 1 101 ? -28.122 4.209 34.596 1.00 38.41 101 ILE A O 1
ATOM 833 N N . GLY A 1 102 ? -27.691 3.472 36.593 1.00 36.06 102 GLY A N 1
ATOM 834 C CA . GLY A 1 102 ? -28.460 2.969 37.724 1.00 36.06 102 GLY A CA 1
ATOM 835 C C . GLY A 1 102 ? -29.520 1.965 37.242 1.00 36.06 102 GLY A C 1
ATOM 836 O O . GLY A 1 102 ? -30.650 2.365 37.009 1.00 36.06 102 GLY A O 1
ATOM 837 N N . GLY A 1 103 ? -29.172 0.673 37.126 1.00 33.00 103 GLY A N 1
ATOM 838 C CA . GLY A 1 103 ? -30.163 -0.421 37.140 1.00 33.00 103 GLY A CA 1
ATOM 839 C C . GLY A 1 103 ? -30.131 -1.446 35.992 1.00 33.00 103 GLY A C 1
ATOM 840 O O . GLY A 1 103 ? -30.592 -1.162 34.898 1.00 33.00 103 GLY A O 1
ATOM 841 N N . ALA A 1 104 ? -29.663 -2.659 36.330 1.00 40.22 104 ALA A N 1
ATOM 842 C CA . ALA A 1 104 ? -30.036 -3.996 35.821 1.00 40.22 104 ALA A CA 1
ATOM 843 C C . ALA A 1 104 ? -29.950 -4.286 34.297 1.00 40.22 104 ALA A C 1
ATOM 845 O O . ALA A 1 104 ? -30.829 -3.938 33.523 1.00 40.22 104 ALA A O 1
ATOM 846 N N . ILE A 1 105 ? -28.852 -4.890 33.822 1.00 43.06 105 ILE A N 1
ATOM 847 C CA . ILE A 1 105 ? -28.660 -6.350 33.619 1.00 43.06 105 ILE A CA 1
ATOM 848 C C . ILE A 1 105 ? -29.496 -6.935 32.462 1.00 43.06 105 ILE A C 1
ATOM 850 O O . ILE A 1 105 ? -30.642 -7.326 32.642 1.00 43.06 105 ILE A O 1
ATOM 854 N N . VAL A 1 106 ? -28.829 -7.167 31.325 1.00 37.94 106 VAL A N 1
ATOM 855 C CA . VAL A 1 106 ? -28.917 -8.457 30.623 1.00 37.94 106 VAL A CA 1
ATOM 856 C C . VAL A 1 106 ? -27.489 -8.958 30.435 1.00 37.94 106 VAL A C 1
ATOM 858 O O . VAL A 1 106 ? -26.731 -8.488 29.591 1.00 37.94 106 VAL A O 1
ATOM 861 N N . ILE A 1 107 ? -27.118 -9.886 31.313 1.00 46.22 107 ILE A N 1
ATOM 862 C CA . ILE A 1 107 ? -25.920 -10.711 31.220 1.00 46.22 107 ILE A CA 1
ATOM 863 C C . ILE A 1 107 ? -26.145 -11.677 30.055 1.00 46.22 107 ILE A C 1
ATOM 865 O O . ILE A 1 107 ? -26.926 -12.616 30.162 1.00 46.22 107 ILE A O 1
ATOM 869 N N . GLY A 1 108 ? -25.468 -11.421 28.940 1.00 38.91 108 GLY A N 1
ATOM 870 C CA . GLY A 1 108 ? -25.284 -12.361 27.841 1.00 38.91 108 GLY A CA 1
ATOM 871 C C . GLY A 1 108 ? -23.801 -12.670 27.713 1.00 38.91 108 GLY A C 1
ATOM 872 O O . GLY A 1 108 ? -23.090 -12.028 26.947 1.00 38.91 108 GLY A O 1
ATOM 873 N N . ILE A 1 109 ? -23.325 -13.616 28.521 1.00 45.34 109 ILE A N 1
ATOM 874 C CA . ILE A 1 109 ? -21.983 -14.187 28.413 1.00 45.34 109 ILE A CA 1
ATOM 875 C C . ILE A 1 109 ? -21.901 -14.934 27.078 1.00 45.34 109 ILE A C 1
ATOM 877 O O . ILE A 1 109 ? -22.474 -16.009 26.935 1.00 45.34 109 ILE A O 1
ATOM 881 N N . ILE A 1 110 ? -21.138 -14.395 26.131 1.00 42.56 110 ILE A N 1
ATOM 882 C CA . ILE A 1 110 ? -20.388 -15.204 25.168 1.00 42.56 110 ILE A CA 1
ATOM 883 C C . ILE A 1 110 ? -18.920 -14.832 25.358 1.00 42.56 110 ILE A C 1
ATOM 885 O O . ILE A 1 110 ? -18.351 -13.989 24.672 1.00 42.56 110 ILE A O 1
ATOM 889 N N . ILE A 1 111 ? -18.315 -15.453 26.370 1.00 49.62 111 ILE A N 1
ATOM 890 C CA . ILE A 1 111 ? -16.877 -15.695 26.381 1.00 49.62 111 ILE A CA 1
ATOM 891 C C . ILE A 1 111 ? -16.659 -16.815 25.365 1.00 49.62 111 ILE A C 1
ATOM 893 O O . ILE A 1 111 ? -17.005 -17.961 25.635 1.00 49.62 111 ILE A O 1
ATOM 897 N N . LEU A 1 112 ? -16.078 -16.494 24.214 1.00 42.12 112 LEU A N 1
ATOM 898 C CA . LEU A 1 112 ? -15.406 -17.481 23.374 1.00 42.12 112 LEU A CA 1
ATOM 899 C C . LEU A 1 112 ? -14.062 -16.902 22.932 1.00 42.12 112 LEU A C 1
ATOM 901 O O . LEU A 1 112 ? -13.923 -16.248 21.909 1.00 42.12 112 LEU A O 1
ATOM 905 N N . VAL A 1 113 ? -13.093 -17.174 23.808 1.00 40.41 113 VAL A N 1
ATOM 906 C CA . VAL A 1 113 ? -11.685 -17.441 23.513 1.00 40.41 113 VAL A CA 1
ATOM 907 C C . VAL A 1 113 ? -10.913 -16.287 22.878 1.00 40.41 113 VAL A C 1
ATOM 909 O O . VAL A 1 113 ? -10.758 -16.156 21.668 1.00 40.41 113 VAL A O 1
ATOM 912 N N . SER A 1 114 ? -10.279 -15.534 23.772 1.00 37.97 114 SER A N 1
ATOM 913 C CA . SER A 1 114 ? -8.992 -14.895 23.541 1.00 37.97 114 SER A CA 1
ATOM 914 C C . SER A 1 114 ? -8.010 -15.882 22.897 1.00 37.97 114 SER A C 1
ATOM 916 O O . SER A 1 114 ? -7.335 -16.633 23.596 1.00 37.97 114 SER A O 1
ATOM 918 N N . ASN A 1 115 ? -7.845 -15.827 21.578 1.00 34.22 115 ASN A N 1
ATOM 919 C CA . ASN A 1 115 ? -6.519 -16.032 21.012 1.00 34.22 115 ASN A CA 1
ATOM 920 C C . ASN A 1 115 ? -5.795 -14.692 21.102 1.00 34.22 115 ASN A C 1
ATOM 922 O O . ASN A 1 115 ? -5.757 -13.896 20.167 1.00 34.22 115 ASN A O 1
ATOM 926 N N . LEU A 1 116 ? -5.225 -14.450 22.284 1.00 38.72 116 LEU A N 1
ATOM 927 C CA . LEU A 1 116 ? -4.099 -13.545 22.457 1.00 38.72 116 LEU A CA 1
ATOM 928 C C . LEU A 1 116 ? -2.918 -14.126 21.675 1.00 38.72 116 LEU A C 1
ATOM 930 O O . LEU A 1 116 ? -1.966 -14.640 22.254 1.00 38.72 116 LEU A O 1
ATOM 934 N N . ASN A 1 117 ? -2.944 -13.998 20.351 1.00 35.12 117 ASN A N 1
ATOM 935 C CA . ASN A 1 117 ? -1.701 -13.897 19.613 1.00 35.12 117 ASN A CA 1
ATOM 936 C C . ASN A 1 117 ? -1.200 -12.474 19.863 1.00 35.12 117 ASN A C 1
ATOM 938 O O . ASN A 1 117 ? -1.340 -11.578 19.033 1.00 35.12 117 ASN A O 1
ATOM 942 N N . ASN A 1 118 ? -0.631 -12.263 21.055 1.00 35.69 118 ASN A N 1
ATOM 943 C CA . ASN A 1 118 ? 0.313 -11.180 21.298 1.00 35.69 118 ASN A CA 1
ATOM 944 C C . ASN A 1 118 ? 1.559 -11.500 20.472 1.00 35.69 118 ASN A C 1
ATOM 946 O O . ASN A 1 118 ? 2.622 -11.864 20.972 1.00 35.69 118 ASN A O 1
ATOM 950 N N . ASN A 1 119 ? 1.394 -11.401 19.159 1.00 40.03 119 ASN A N 1
ATOM 951 C CA . ASN A 1 119 ? 2.485 -11.307 18.238 1.00 40.03 119 ASN A CA 1
ATOM 952 C C . ASN A 1 119 ? 3.091 -9.944 18.561 1.00 40.03 119 ASN A C 1
ATOM 954 O O . ASN A 1 119 ? 2.612 -8.909 18.101 1.00 40.03 119 ASN A O 1
ATOM 958 N N . ASN A 1 120 ? 4.121 -9.943 19.409 1.00 44.62 120 ASN A N 1
ATOM 959 C CA . ASN A 1 120 ? 5.108 -8.872 19.494 1.00 44.62 120 ASN A CA 1
ATOM 960 C C . ASN A 1 120 ? 5.812 -8.785 18.129 1.00 44.62 120 ASN A C 1
ATOM 962 O O . ASN A 1 120 ? 7.003 -9.061 17.996 1.00 44.62 120 ASN A O 1
ATOM 966 N N . GLN A 1 121 ? 5.053 -8.473 17.079 1.00 56.81 121 GLN A N 1
ATOM 967 C CA . GLN A 1 121 ? 5.571 -8.229 15.757 1.00 56.81 121 GLN A CA 1
ATOM 968 C C . GLN A 1 121 ? 6.321 -6.919 15.864 1.00 56.81 121 GLN A C 1
ATOM 970 O O . GLN A 1 121 ? 5.744 -5.838 15.996 1.00 56.81 121 GLN A O 1
ATOM 975 N N . LYS A 1 122 ? 7.647 -7.045 15.895 1.00 73.00 122 LYS A N 1
ATOM 976 C CA . LYS A 1 122 ? 8.537 -5.904 15.813 1.00 73.00 122 LYS A CA 1
ATOM 977 C C . LYS A 1 122 ? 8.116 -5.088 14.597 1.00 73.00 122 LYS A C 1
ATOM 979 O O . LYS A 1 122 ? 7.982 -5.620 13.500 1.00 73.00 122 LYS A O 1
ATOM 984 N N . LYS A 1 123 ? 7.844 -3.807 14.823 1.00 83.56 123 LYS A N 1
ATOM 985 C CA . LYS A 1 123 ? 7.420 -2.895 13.767 1.00 83.56 123 LYS A CA 1
ATOM 986 C C . LYS A 1 123 ? 8.591 -2.663 12.816 1.00 83.56 123 LYS A C 1
ATOM 988 O O . LYS A 1 123 ? 9.691 -2.361 13.276 1.00 83.56 123 LYS A O 1
ATOM 993 N N . LEU A 1 124 ? 8.341 -2.795 11.516 1.00 86.62 124 LEU A N 1
ATOM 994 C CA . LEU A 1 124 ? 9.329 -2.499 10.484 1.00 86.62 124 LEU A CA 1
ATOM 995 C C . LEU A 1 124 ? 9.698 -1.007 10.535 1.00 86.62 124 LEU A C 1
ATOM 997 O O . LEU A 1 124 ? 8.810 -0.151 10.509 1.00 86.62 124 LEU A O 1
ATOM 1001 N N . SER A 1 125 ? 10.991 -0.707 10.664 1.00 93.19 125 SER A N 1
ATOM 1002 C CA . SER A 1 125 ? 11.517 0.662 10.617 1.00 93.19 125 SER A CA 1
ATOM 1003 C C . SER A 1 125 ? 11.829 1.097 9.181 1.00 93.19 125 SER A C 1
ATOM 1005 O O . SER A 1 125 ? 11.859 0.277 8.264 1.00 93.19 125 SER A O 1
ATOM 1007 N N . ASP A 1 126 ? 12.080 2.389 8.974 1.00 93.56 126 ASP A N 1
ATOM 1008 C CA . ASP A 1 126 ? 12.402 2.948 7.655 1.00 93.56 126 ASP A CA 1
ATOM 1009 C C . ASP A 1 126 ? 13.728 2.383 7.135 1.00 93.56 126 ASP A C 1
ATOM 1011 O O . ASP A 1 126 ? 13.847 2.030 5.964 1.00 93.56 126 ASP A O 1
ATOM 1015 N N . GLU A 1 127 ? 14.712 2.250 8.019 1.00 95.00 127 GLU A N 1
ATOM 1016 C CA . GLU A 1 127 ? 16.029 1.685 7.732 1.00 95.00 127 GLU A CA 1
ATOM 1017 C C . GLU A 1 127 ? 15.949 0.184 7.440 1.00 95.00 127 GLU A C 1
ATOM 1019 O O . GLU A 1 127 ? 16.609 -0.294 6.512 1.00 95.00 127 GLU A O 1
ATOM 1024 N N . ASP A 1 128 ? 15.094 -0.554 8.155 1.00 94.81 128 ASP A N 1
ATOM 1025 C CA . ASP A 1 128 ? 14.831 -1.962 7.847 1.00 94.81 128 ASP A CA 1
ATOM 1026 C C . ASP A 1 128 ? 14.152 -2.102 6.476 1.00 94.81 128 ASP A C 1
ATOM 1028 O O . ASP A 1 128 ? 14.553 -2.945 5.676 1.00 94.81 128 ASP A O 1
ATOM 1032 N N . ALA A 1 129 ? 13.166 -1.253 6.165 1.00 94.56 129 ALA A N 1
ATOM 1033 C CA . ALA A 1 129 ? 12.477 -1.248 4.874 1.00 94.56 129 ALA A CA 1
ATOM 1034 C C . ALA A 1 129 ? 13.429 -0.924 3.710 1.00 94.56 129 ALA A C 1
ATOM 1036 O O . ALA A 1 129 ? 13.398 -1.593 2.675 1.00 94.56 129 ALA A O 1
ATOM 1037 N N . LYS A 1 130 ? 14.324 0.056 3.892 1.00 97.62 130 LYS A N 1
ATOM 1038 C CA . LYS A 1 130 ? 15.402 0.372 2.941 1.00 97.62 130 LYS A CA 1
ATOM 1039 C C . LYS A 1 130 ? 16.322 -0.826 2.721 1.00 97.62 130 LYS A C 1
ATOM 1041 O O . LYS A 1 130 ? 16.552 -1.230 1.582 1.00 97.62 130 LYS A O 1
ATOM 1046 N N . THR A 1 131 ? 16.778 -1.441 3.810 1.00 96.81 131 THR A N 1
ATOM 1047 C CA . THR A 1 131 ? 17.653 -2.621 3.771 1.00 96.81 131 THR A CA 1
ATOM 1048 C C . THR A 1 131 ? 16.981 -3.798 3.062 1.00 96.81 131 THR A C 1
ATOM 1050 O O . THR A 1 131 ? 17.606 -4.463 2.236 1.00 96.81 131 THR A O 1
ATOM 1053 N N . LEU A 1 132 ? 15.698 -4.049 3.336 1.00 96.81 132 LEU A N 1
ATOM 1054 C CA . LEU A 1 132 ? 14.912 -5.076 2.650 1.00 96.81 132 LEU A CA 1
ATOM 1055 C C . LEU A 1 132 ? 14.814 -4.802 1.151 1.00 96.81 132 LEU A C 1
ATOM 1057 O O . LEU A 1 132 ? 15.094 -5.702 0.367 1.00 96.81 132 LEU A O 1
ATOM 1061 N N . CYS A 1 133 ? 14.485 -3.573 0.749 1.00 97.38 133 CYS A N 1
ATOM 1062 C CA . CYS A 1 133 ? 14.378 -3.225 -0.665 1.00 97.38 133 CYS A CA 1
ATOM 1063 C C . CYS A 1 133 ? 15.710 -3.400 -1.414 1.00 97.38 133 CYS A C 1
ATOM 1065 O O . CYS A 1 133 ? 15.733 -4.020 -2.476 1.00 97.38 133 CYS A O 1
ATOM 1067 N N . ALA A 1 134 ? 16.833 -2.952 -0.838 1.00 97.88 134 ALA A N 1
ATOM 1068 C CA . ALA A 1 134 ? 18.157 -3.174 -1.424 1.00 97.88 134 ALA A CA 1
ATOM 1069 C C . ALA A 1 134 ? 18.476 -4.670 -1.578 1.00 97.88 134 ALA A C 1
ATOM 1071 O O . ALA A 1 134 ? 18.924 -5.105 -2.637 1.00 97.88 134 ALA A O 1
ATOM 1072 N N . ASN A 1 135 ? 18.205 -5.478 -0.548 1.00 96.94 135 ASN A N 1
ATOM 1073 C CA . ASN A 1 135 ? 18.422 -6.925 -0.604 1.00 96.94 135 ASN A CA 1
ATOM 1074 C C . ASN A 1 135 ? 17.540 -7.614 -1.651 1.00 96.94 135 ASN A C 1
ATOM 1076 O O . ASN A 1 135 ? 17.996 -8.533 -2.329 1.00 96.94 135 ASN A O 1
ATOM 1080 N N . TYR A 1 136 ? 16.290 -7.174 -1.776 1.00 97.25 136 TYR A N 1
ATOM 1081 C CA . TYR A 1 136 ? 15.315 -7.727 -2.706 1.00 97.25 136 TYR A CA 1
ATOM 1082 C C . TYR A 1 136 ? 15.700 -7.467 -4.162 1.00 97.25 136 TYR A C 1
ATOM 1084 O O . TYR A 1 136 ? 15.887 -8.406 -4.933 1.00 97.25 136 TYR A O 1
ATOM 1092 N N . ILE A 1 137 ? 15.925 -6.196 -4.508 1.00 97.56 137 ILE A N 1
ATOM 1093 C CA . ILE A 1 137 ? 16.361 -5.776 -5.846 1.00 97.56 137 ILE A CA 1
ATOM 1094 C C . ILE A 1 137 ? 17.727 -6.382 -6.177 1.00 97.56 137 ILE A C 1
ATOM 1096 O O . ILE A 1 137 ? 17.926 -6.890 -7.280 1.00 97.56 137 ILE A O 1
ATOM 1100 N N . GLY A 1 138 ? 18.649 -6.404 -5.210 1.00 96.00 138 GLY A N 1
ATOM 1101 C CA . GLY A 1 138 ? 19.948 -7.052 -5.367 1.00 96.00 138 GLY A CA 1
ATOM 1102 C C . GLY A 1 138 ? 19.816 -8.525 -5.742 1.00 96.00 138 GLY A C 1
ATOM 1103 O O . GLY A 1 138 ? 20.457 -8.980 -6.683 1.00 96.00 138 GLY A O 1
ATOM 1104 N N . LYS A 1 139 ? 18.927 -9.273 -5.083 1.00 95.44 139 LYS A N 1
ATOM 1105 C CA . LYS A 1 139 ? 18.701 -10.677 -5.432 1.00 95.44 139 LYS A CA 1
ATOM 1106 C C . LYS A 1 139 ? 18.027 -10.854 -6.797 1.00 95.44 139 LYS A C 1
ATOM 1108 O O . LYS A 1 139 ? 18.501 -11.690 -7.560 1.00 95.44 139 LYS A O 1
ATOM 1113 N N . ILE A 1 140 ? 16.988 -10.078 -7.119 1.00 94.81 140 ILE A N 1
ATOM 1114 C CA . ILE A 1 140 ? 16.274 -10.169 -8.410 1.00 94.81 140 ILE A CA 1
ATOM 1115 C C . ILE A 1 140 ? 17.228 -9.951 -9.591 1.00 94.81 140 ILE A C 1
ATOM 1117 O O . ILE A 1 140 ? 17.191 -10.698 -10.565 1.00 94.81 140 ILE A O 1
ATOM 1121 N N . PHE A 1 141 ? 18.114 -8.957 -9.494 1.00 93.50 141 PHE A N 1
ATOM 1122 C CA . PHE A 1 141 ? 19.003 -8.577 -10.595 1.00 93.50 141 PHE A CA 1
ATOM 1123 C C . PHE A 1 141 ? 20.433 -9.125 -10.482 1.00 93.50 141 PHE A C 1
ATOM 1125 O O . PHE A 1 141 ? 21.274 -8.814 -11.324 1.00 93.50 141 PHE A O 1
ATOM 1132 N N . GLY A 1 142 ? 20.734 -9.941 -9.468 1.00 92.88 142 GLY A N 1
ATOM 1133 C CA . GLY A 1 142 ? 22.069 -10.523 -9.284 1.00 92.88 142 GLY A CA 1
ATOM 1134 C C . GLY A 1 142 ? 23.144 -9.491 -8.918 1.00 92.88 142 GLY A C 1
ATOM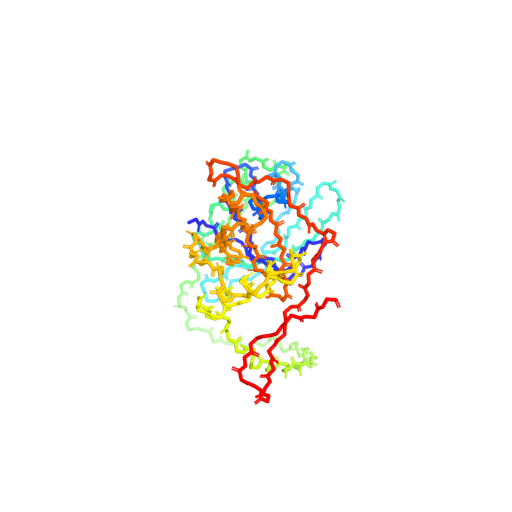 1135 O O . GLY A 1 142 ? 24.279 -9.559 -9.392 1.00 92.88 142 GLY A O 1
ATOM 1136 N N . HIS A 1 143 ? 22.795 -8.518 -8.083 1.00 91.31 143 HIS A N 1
ATOM 1137 C CA . HIS A 1 143 ? 23.666 -7.438 -7.635 1.00 91.31 143 HIS A CA 1
ATOM 1138 C C . HIS A 1 143 ? 23.870 -7.442 -6.120 1.00 91.31 143 HIS A C 1
ATOM 1140 O O . HIS A 1 143 ? 22.995 -7.825 -5.344 1.00 91.31 143 HIS A O 1
ATOM 1146 N N . SER A 1 144 ? 25.043 -6.970 -5.686 1.00 93.31 144 SER A N 1
ATOM 1147 C CA . SER A 1 144 ? 25.300 -6.760 -4.262 1.00 93.31 144 SER A CA 1
ATOM 1148 C C . SER A 1 144 ? 24.371 -5.665 -3.719 1.00 93.31 144 SER A C 1
ATOM 1150 O O . SER A 1 144 ? 24.346 -4.570 -4.285 1.00 93.31 144 SER A O 1
ATOM 1152 N N . PRO A 1 145 ? 23.682 -5.876 -2.586 1.00 94.56 145 PRO A N 1
ATOM 1153 C CA . PRO A 1 145 ? 22.876 -4.832 -1.949 1.00 94.56 145 PRO A CA 1
ATOM 1154 C C . PRO A 1 145 ? 23.683 -3.568 -1.617 1.00 94.56 145 PRO A C 1
ATOM 1156 O O . PRO A 1 145 ? 23.141 -2.471 -1.601 1.00 94.56 145 PRO A O 1
ATOM 1159 N N . SER A 1 146 ? 24.999 -3.702 -1.410 1.00 95.12 146 SER A N 1
ATOM 1160 C CA . SER A 1 146 ? 25.894 -2.588 -1.073 1.00 95.12 146 SER A CA 1
ATOM 1161 C C . SER A 1 146 ? 26.080 -1.554 -2.188 1.00 95.12 146 SER A C 1
ATOM 1163 O O . SER A 1 146 ? 26.572 -0.465 -1.910 1.00 95.12 146 SER A O 1
ATOM 1165 N N . ILE A 1 147 ? 25.753 -1.888 -3.443 1.00 95.31 147 ILE A N 1
ATOM 1166 C CA . ILE A 1 147 ? 25.836 -0.946 -4.575 1.00 95.31 147 ILE A CA 1
ATOM 1167 C C . ILE A 1 147 ? 24.497 -0.257 -4.869 1.00 95.31 147 ILE A C 1
ATOM 1169 O O . ILE A 1 147 ? 24.418 0.560 -5.786 1.00 95.31 147 ILE A O 1
ATOM 1173 N N . ILE A 1 148 ? 23.448 -0.607 -4.121 1.00 97.62 148 ILE A N 1
ATOM 1174 C CA . ILE A 1 148 ? 22.095 -0.094 -4.307 1.00 97.62 148 ILE A CA 1
ATOM 1175 C C . ILE A 1 148 ? 21.875 1.043 -3.314 1.00 97.62 148 ILE A C 1
ATOM 1177 O O . ILE A 1 148 ? 21.919 0.852 -2.100 1.00 97.62 148 ILE A O 1
ATOM 1181 N N . SER A 1 149 ? 21.620 2.235 -3.843 1.00 97.75 149 SER A N 1
ATOM 1182 C CA . SER A 1 149 ? 21.184 3.377 -3.048 1.00 97.75 149 SER A CA 1
ATOM 1183 C C . SER A 1 149 ? 19.679 3.315 -2.838 1.00 97.75 149 SER A C 1
ATOM 1185 O O . SER A 1 149 ? 18.941 2.977 -3.765 1.00 97.75 149 SER A O 1
ATOM 1187 N N . THR A 1 150 ? 19.219 3.646 -1.633 1.00 98.06 150 THR A N 1
ATOM 1188 C CA . THR A 1 150 ? 17.797 3.584 -1.285 1.00 98.06 150 THR A CA 1
ATOM 1189 C C . THR A 1 150 ? 17.277 4.874 -0.683 1.00 98.06 150 THR A C 1
ATOM 1191 O O . THR A 1 150 ? 17.911 5.449 0.203 1.00 98.06 150 THR A O 1
ATOM 1194 N N . GLU A 1 151 ? 16.069 5.257 -1.075 1.00 95.31 151 GLU A N 1
ATOM 1195 C CA . GLU A 1 151 ? 15.374 6.447 -0.590 1.00 95.31 151 GLU A CA 1
ATOM 1196 C C . GLU A 1 151 ? 13.923 6.100 -0.245 1.00 95.31 151 GLU A C 1
ATOM 1198 O O . GLU A 1 151 ? 13.233 5.429 -1.011 1.00 95.31 151 GLU A O 1
ATOM 1203 N N . LEU A 1 152 ? 13.444 6.547 0.919 1.00 93.62 152 LEU A N 1
ATOM 1204 C CA . LEU A 1 152 ? 12.029 6.430 1.264 1.00 93.62 152 LEU A CA 1
ATOM 1205 C C . LEU A 1 152 ? 11.258 7.522 0.521 1.00 93.62 152 LEU A C 1
ATOM 1207 O O . LEU A 1 152 ? 11.422 8.697 0.829 1.00 93.62 152 LEU A O 1
ATOM 1211 N N . LEU A 1 153 ? 10.382 7.127 -0.399 1.00 85.38 153 LEU A N 1
ATOM 1212 C CA . LEU A 1 153 ? 9.538 8.061 -1.141 1.00 85.38 153 LEU A CA 1
ATOM 1213 C C . LEU A 1 153 ? 8.306 8.463 -0.325 1.00 85.38 153 LEU A C 1
ATOM 1215 O O . LEU A 1 153 ? 7.989 9.643 -0.201 1.00 85.38 153 LEU A O 1
ATOM 1219 N N . LYS A 1 154 ? 7.591 7.473 0.228 1.00 84.75 154 LYS A N 1
ATOM 1220 C CA . LYS A 1 154 ? 6.381 7.696 1.036 1.00 84.75 154 LYS A CA 1
ATOM 1221 C C . LYS A 1 154 ? 6.004 6.493 1.903 1.00 84.75 154 LYS A C 1
ATOM 1223 O O . LYS A 1 154 ? 6.489 5.378 1.696 1.00 84.75 154 LYS A O 1
ATOM 1228 N N . LYS A 1 155 ? 5.084 6.733 2.845 1.00 81.06 155 LYS A N 1
ATOM 1229 C CA . LYS A 1 155 ? 4.417 5.712 3.668 1.00 81.06 155 LYS A CA 1
ATOM 1230 C C . LYS A 1 155 ? 2.905 5.788 3.483 1.00 81.06 155 LYS A C 1
ATOM 1232 O O . LYS A 1 155 ? 2.268 6.690 4.020 1.00 81.06 155 LYS A O 1
ATOM 1237 N N . ASP A 1 156 ? 2.349 4.861 2.718 1.00 70.38 156 ASP A N 1
ATOM 1238 C CA . ASP A 1 156 ? 0.958 4.908 2.261 1.00 70.38 156 ASP A CA 1
ATOM 1239 C C . ASP A 1 156 ? 0.401 3.487 2.089 1.00 70.38 156 ASP A C 1
ATOM 1241 O O . ASP A 1 156 ? 0.595 2.856 1.059 1.00 70.38 156 ASP A O 1
ATOM 1245 N N . GLY A 1 157 ? -0.174 2.912 3.152 1.00 70.06 157 GLY A N 1
ATOM 1246 C CA . GLY A 1 157 ? -0.542 1.484 3.168 1.00 70.06 157 GLY A CA 1
ATOM 1247 C C . GLY A 1 157 ? 0.660 0.522 3.161 1.00 70.06 157 GLY A C 1
ATOM 1248 O O . GLY A 1 157 ? 0.488 -0.687 3.040 1.00 70.06 157 GLY A O 1
ATOM 1249 N N . GLY A 1 158 ? 1.873 1.056 3.312 1.00 82.69 158 GLY A N 1
ATOM 1250 C CA . GLY A 1 158 ? 3.141 0.342 3.204 1.00 82.69 158 GLY A CA 1
ATOM 1251 C C . GLY A 1 158 ? 4.306 1.317 3.024 1.00 82.69 158 GLY A C 1
ATOM 1252 O O . GLY A 1 158 ? 4.107 2.534 3.032 1.00 82.69 158 GLY A O 1
ATOM 1253 N N . PHE A 1 159 ? 5.521 0.800 2.866 1.00 88.94 159 PHE A N 1
ATOM 1254 C CA . PHE A 1 159 ? 6.711 1.587 2.537 1.00 88.94 159 PHE A CA 1
ATOM 1255 C C . PHE A 1 159 ? 6.941 1.569 1.031 1.00 88.94 159 PHE A C 1
ATOM 1257 O O . PHE A 1 159 ? 6.983 0.495 0.435 1.00 88.94 159 PHE A O 1
ATOM 1264 N N . PHE A 1 160 ? 7.150 2.744 0.439 1.00 89.88 160 PHE A N 1
ATOM 1265 C CA . PHE A 1 160 ? 7.608 2.878 -0.942 1.00 89.88 160 PHE A CA 1
ATOM 1266 C C . PHE A 1 160 ? 9.058 3.326 -0.937 1.00 89.88 160 PHE A C 1
ATOM 1268 O O . PHE A 1 160 ? 9.358 4.465 -0.572 1.00 89.88 160 PHE A O 1
ATOM 1275 N N . ILE A 1 161 ? 9.951 2.418 -1.313 1.00 96.69 161 ILE A N 1
ATOM 1276 C CA . ILE A 1 161 ? 11.393 2.641 -1.280 1.00 96.69 161 ILE A CA 1
ATOM 1277 C C . ILE A 1 161 ? 11.914 2.655 -2.709 1.00 96.69 161 ILE A C 1
ATOM 1279 O O . ILE A 1 161 ? 11.815 1.648 -3.403 1.00 96.69 161 ILE A O 1
ATOM 1283 N N . LYS A 1 162 ? 12.492 3.771 -3.145 1.00 96.56 162 LYS A N 1
ATOM 1284 C CA . LYS A 1 162 ? 13.277 3.817 -4.378 1.00 96.56 162 LYS A CA 1
ATOM 1285 C C . LYS A 1 162 ? 14.587 3.068 -4.157 1.00 96.56 162 LYS A C 1
ATOM 1287 O O . LYS A 1 162 ? 15.232 3.274 -3.134 1.00 96.56 162 LYS A O 1
ATOM 1292 N N . ALA A 1 163 ? 14.975 2.237 -5.114 1.00 97.69 163 ALA A N 1
ATOM 1293 C CA . ALA A 1 163 ? 16.247 1.532 -5.164 1.00 97.69 163 ALA A CA 1
ATOM 1294 C C . ALA A 1 163 ? 16.932 1.824 -6.501 1.00 97.69 163 ALA A C 1
ATOM 1296 O O . ALA A 1 163 ? 16.420 1.455 -7.560 1.00 97.69 163 ALA A O 1
ATOM 1297 N N . SER A 1 164 ? 18.093 2.468 -6.440 1.00 96.94 164 SER A N 1
ATOM 1298 C CA . SER A 1 164 ? 18.850 2.903 -7.611 1.00 96.94 164 SER A CA 1
ATOM 1299 C C . SER A 1 164 ? 20.239 2.301 -7.620 1.00 96.94 164 SER A C 1
ATOM 1301 O O . SER A 1 164 ? 20.931 2.301 -6.600 1.00 96.94 164 SER A O 1
ATOM 1303 N N . TYR A 1 165 ? 20.681 1.831 -8.780 1.00 96.00 165 TYR A N 1
ATOM 1304 C CA . TYR A 1 165 ? 22.054 1.378 -8.964 1.00 96.00 165 TYR A CA 1
ATOM 1305 C C . TYR A 1 165 ? 22.533 1.608 -10.393 1.00 96.00 165 TYR A C 1
ATOM 1307 O O . TYR A 1 165 ? 21.762 1.712 -11.347 1.00 96.00 165 TYR A O 1
ATOM 1315 N N . ARG A 1 166 ? 23.854 1.673 -10.533 1.00 94.94 166 ARG A N 1
ATOM 1316 C CA . ARG A 1 166 ? 24.535 1.761 -11.821 1.00 94.94 166 ARG A CA 1
ATOM 1317 C C . ARG A 1 166 ? 24.886 0.352 -12.271 1.00 94.94 166 ARG A C 1
ATOM 1319 O O . ARG A 1 166 ? 25.664 -0.335 -11.608 1.00 94.94 166 ARG A O 1
ATOM 1326 N N . ARG A 1 167 ? 24.297 -0.092 -13.377 1.00 90.25 167 ARG A N 1
ATOM 1327 C CA . ARG A 1 167 ? 24.529 -1.434 -13.907 1.00 90.25 167 ARG A CA 1
ATOM 1328 C C . ARG A 1 167 ? 25.950 -1.534 -14.457 1.00 90.25 167 ARG A C 1
ATOM 1330 O O . ARG A 1 167 ? 26.357 -0.727 -15.285 1.00 90.25 167 ARG A O 1
ATOM 1337 N N . SER A 1 168 ? 26.708 -2.534 -14.014 1.00 87.19 168 SER A N 1
ATOM 1338 C CA . SER A 1 168 ? 28.127 -2.670 -14.375 1.00 87.19 168 SER A CA 1
ATOM 1339 C C . SER A 1 168 ? 28.363 -2.996 -15.854 1.00 87.19 168 SER A C 1
ATOM 1341 O O . SER A 1 168 ? 29.406 -2.632 -16.384 1.00 87.19 168 SER A O 1
ATOM 1343 N N . SER A 1 169 ? 27.411 -3.652 -16.527 1.00 88.62 169 SER A N 1
ATOM 1344 C CA . SER A 1 169 ? 27.573 -4.109 -17.915 1.00 88.62 169 SER A CA 1
ATOM 1345 C C . SER A 1 169 ? 27.583 -2.981 -18.947 1.00 88.62 169 SER A C 1
ATOM 1347 O O . SER A 1 169 ? 28.246 -3.102 -19.969 1.00 88.62 169 SER A O 1
ATOM 1349 N N . ASP A 1 170 ? 26.827 -1.907 -18.709 1.00 92.31 170 ASP A N 1
ATOM 1350 C CA . ASP A 1 170 ? 26.648 -0.808 -19.670 1.00 92.31 170 ASP A CA 1
ATOM 1351 C C . ASP A 1 170 ? 26.645 0.581 -19.024 1.00 92.31 170 ASP A C 1
ATOM 1353 O O . ASP A 1 170 ? 26.380 1.582 -19.685 1.00 92.31 170 ASP A O 1
ATOM 1357 N N . ASN A 1 171 ? 26.944 0.653 -17.727 1.00 91.62 171 ASN A N 1
ATOM 1358 C CA . ASN A 1 171 ? 27.034 1.888 -16.962 1.00 91.62 171 ASN A CA 1
ATOM 1359 C C . ASN A 1 171 ? 25.723 2.703 -16.902 1.00 91.62 171 ASN A C 1
ATOM 1361 O O . ASN A 1 171 ? 25.742 3.875 -16.513 1.00 91.62 171 ASN A O 1
ATOM 1365 N N . SER A 1 172 ? 24.588 2.102 -17.270 1.00 92.50 172 SER A N 1
ATOM 1366 C CA . SER A 1 172 ? 23.276 2.749 -17.219 1.00 92.50 172 SER A CA 1
ATOM 1367 C C . SER A 1 172 ? 22.763 2.856 -15.779 1.00 92.50 172 SER A C 1
ATOM 1369 O O . SER A 1 172 ? 23.072 2.017 -14.928 1.00 92.50 172 SER A O 1
ATOM 1371 N N . MET A 1 173 ? 21.996 3.911 -15.490 1.00 93.56 173 MET A N 1
ATOM 1372 C CA . MET A 1 173 ? 21.319 4.067 -14.201 1.00 93.56 173 MET A CA 1
ATOM 1373 C C . MET A 1 173 ? 19.979 3.338 -14.243 1.00 93.56 173 MET A C 1
ATOM 1375 O O . MET A 1 173 ? 19.189 3.565 -15.158 1.00 93.56 173 MET A O 1
ATOM 1379 N N . TRP A 1 174 ? 19.742 2.474 -13.262 1.00 94.25 174 TRP A N 1
ATOM 1380 C CA . TRP A 1 174 ? 18.504 1.722 -13.110 1.00 94.25 174 TRP A CA 1
ATOM 1381 C C . TRP A 1 174 ? 17.815 2.159 -11.832 1.00 94.25 174 TRP A C 1
ATOM 1383 O O . TRP A 1 174 ? 18.383 2.031 -10.748 1.00 94.25 174 TRP A O 1
ATOM 1393 N N . ASP A 1 175 ? 16.586 2.637 -11.984 1.00 96.00 175 ASP A N 1
ATOM 1394 C CA . ASP A 1 175 ? 15.736 3.057 -10.883 1.00 96.00 175 ASP A CA 1
ATOM 1395 C C . ASP A 1 175 ? 14.570 2.077 -10.746 1.00 96.00 175 ASP A C 1
ATOM 1397 O O . ASP A 1 175 ? 13.846 1.794 -11.700 1.00 96.00 175 ASP A O 1
ATOM 1401 N N . ASN A 1 176 ? 14.379 1.572 -9.534 1.00 97.00 176 ASN A N 1
ATOM 1402 C CA . ASN A 1 176 ? 13.285 0.687 -9.164 1.00 97.00 176 ASN A CA 1
ATOM 1403 C C . ASN A 1 176 ? 12.579 1.239 -7.929 1.00 97.00 176 ASN A C 1
ATOM 1405 O O . ASN A 1 176 ? 13.117 2.079 -7.207 1.00 97.00 176 ASN A O 1
ATOM 1409 N N . VAL A 1 177 ? 11.384 0.735 -7.657 1.00 95.81 177 VAL A N 1
ATOM 1410 C CA . VAL A 1 177 ? 10.658 0.988 -6.418 1.00 95.81 177 VAL A CA 1
ATOM 1411 C C . VAL A 1 177 ? 10.198 -0.331 -5.820 1.00 95.81 177 VAL A C 1
ATOM 1413 O O . VAL A 1 177 ? 9.647 -1.174 -6.523 1.00 95.81 177 VAL A O 1
ATOM 1416 N N . CYS A 1 178 ? 10.406 -0.501 -4.519 1.00 96.06 178 CYS A N 1
ATOM 1417 C CA . CYS A 1 178 ? 9.779 -1.556 -3.741 1.00 96.06 178 CYS A CA 1
ATOM 1418 C C . CYS A 1 178 ? 8.541 -1.013 -3.038 1.00 96.06 178 CYS A C 1
ATOM 1420 O O . CYS A 1 178 ? 8.572 0.095 -2.496 1.00 96.06 178 CYS A O 1
ATOM 1422 N N . HIS A 1 179 ? 7.493 -1.825 -2.974 1.00 92.69 179 HIS A N 1
ATOM 1423 C CA . HIS A 1 179 ? 6.367 -1.622 -2.077 1.00 92.69 179 HIS A CA 1
ATOM 1424 C C . HIS A 1 179 ? 6.367 -2.731 -1.028 1.00 92.69 179 HIS A C 1
ATOM 1426 O O . HIS A 1 179 ? 6.294 -3.910 -1.368 1.00 92.69 179 HIS A O 1
ATOM 1432 N N . ILE A 1 180 ? 6.481 -2.341 0.241 1.00 90.00 180 ILE A N 1
ATOM 1433 C CA . ILE A 1 180 ? 6.462 -3.251 1.388 1.00 90.00 180 ILE A CA 1
ATOM 1434 C C . ILE A 1 180 ? 5.178 -3.011 2.171 1.00 90.00 180 ILE A C 1
ATOM 1436 O O . ILE A 1 180 ? 5.028 -1.955 2.790 1.00 90.00 180 ILE A O 1
ATOM 1440 N N . SER A 1 181 ? 4.272 -3.982 2.170 1.00 83.50 181 SER A N 1
ATOM 1441 C CA . SER A 1 181 ? 3.000 -3.907 2.888 1.00 83.50 181 SER A CA 1
ATOM 1442 C C . SER A 1 181 ? 2.753 -5.207 3.638 1.00 83.50 181 SER A C 1
ATOM 1444 O O . SER A 1 181 ? 2.870 -6.289 3.067 1.00 83.50 181 SER A O 1
ATOM 1446 N N . GLY A 1 182 ? 2.459 -5.097 4.936 1.00 83.94 182 GLY A N 1
ATOM 1447 C CA . GLY A 1 182 ? 2.355 -6.258 5.814 1.00 83.94 182 GLY A CA 1
ATOM 1448 C C . GLY A 1 182 ? 3.648 -7.077 5.817 1.00 83.94 182 GLY A C 1
ATOM 1449 O O . GLY A 1 182 ? 4.713 -6.573 6.178 1.00 83.94 182 GLY A O 1
ATOM 1450 N N . ASP A 1 183 ? 3.534 -8.333 5.408 1.00 86.69 183 ASP A N 1
ATOM 1451 C CA . ASP A 1 183 ? 4.617 -9.303 5.276 1.00 86.69 183 ASP A CA 1
ATOM 1452 C C . ASP A 1 183 ? 5.032 -9.532 3.818 1.00 86.69 183 ASP A C 1
ATOM 1454 O O . ASP A 1 183 ? 5.706 -10.510 3.537 1.00 86.69 183 ASP A O 1
ATOM 1458 N N . THR A 1 184 ? 4.662 -8.662 2.879 1.00 82.12 184 THR A N 1
ATOM 1459 C CA . THR A 1 184 ? 4.960 -8.856 1.453 1.00 82.12 184 THR A CA 1
ATOM 1460 C C . THR A 1 184 ? 5.815 -7.716 0.905 1.00 82.12 184 THR A C 1
ATOM 1462 O O . THR A 1 184 ? 5.638 -6.549 1.273 1.00 82.12 184 THR A O 1
ATOM 1465 N N . ILE A 1 185 ? 6.753 -8.049 0.016 1.00 91.12 185 ILE A N 1
ATOM 1466 C CA . ILE A 1 185 ? 7.512 -7.092 -0.792 1.00 91.12 185 ILE A CA 1
ATOM 1467 C C . ILE A 1 185 ? 7.314 -7.374 -2.281 1.00 91.12 185 ILE A C 1
ATOM 1469 O O . ILE A 1 185 ? 7.475 -8.503 -2.734 1.00 91.12 185 ILE A O 1
ATOM 1473 N N . THR A 1 186 ? 6.998 -6.320 -3.031 1.00 89.31 186 THR A N 1
ATOM 1474 C CA . THR A 1 186 ? 6.846 -6.330 -4.493 1.00 89.31 186 THR A CA 1
ATOM 1475 C C . THR A 1 186 ? 7.642 -5.183 -5.112 1.00 89.31 186 THR A C 1
ATOM 1477 O O . THR A 1 186 ? 8.018 -4.245 -4.400 1.00 89.31 186 THR A O 1
ATOM 1480 N N . TRP A 1 187 ? 7.914 -5.220 -6.420 1.00 95.88 187 TRP A N 1
ATOM 1481 C CA . TRP A 1 187 ? 8.689 -4.172 -7.090 1.00 95.88 187 TRP A CA 1
ATOM 1482 C C . TRP A 1 187 ? 8.130 -3.738 -8.450 1.00 95.88 187 TRP A C 1
ATOM 1484 O O . TRP A 1 187 ? 7.361 -4.448 -9.096 1.00 95.88 187 TRP A O 1
ATOM 149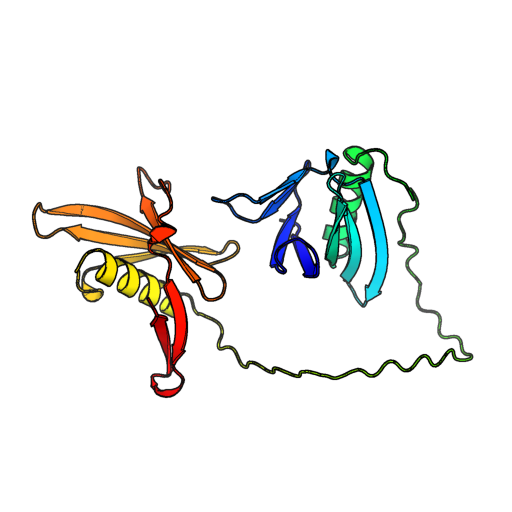4 N N . ALA A 1 188 ? 8.542 -2.549 -8.887 1.00 91.44 188 ALA A N 1
ATOM 1495 C CA . ALA A 1 188 ? 8.346 -2.036 -10.238 1.00 91.44 188 ALA A CA 1
ATOM 1496 C C . ALA A 1 188 ? 9.579 -1.236 -10.687 1.00 91.44 188 ALA A C 1
ATOM 1498 O O . ALA A 1 188 ? 10.294 -0.664 -9.861 1.00 91.44 188 ALA A O 1
ATOM 1499 N N . GLY A 1 189 ? 9.813 -1.155 -11.998 1.00 92.00 189 GLY A N 1
ATOM 1500 C CA . GLY A 1 189 ? 10.768 -0.192 -12.553 1.00 92.00 189 GLY A CA 1
ATOM 1501 C C . GLY A 1 189 ? 10.216 1.232 -12.453 1.00 92.00 189 GLY A C 1
ATOM 1502 O O . GLY A 1 189 ? 9.006 1.426 -12.577 1.00 92.00 189 GLY A O 1
ATOM 1503 N N . LEU A 1 190 ? 11.079 2.225 -12.245 1.00 89.25 190 LEU A N 1
ATOM 1504 C CA . LEU A 1 190 ? 10.704 3.639 -12.261 1.00 89.25 190 LEU A CA 1
ATOM 1505 C C . LEU A 1 190 ? 11.024 4.257 -13.622 1.00 89.25 190 LEU A C 1
ATOM 1507 O O . LEU A 1 190 ? 12.161 4.215 -14.082 1.00 89.25 190 LEU A O 1
ATOM 1511 N N . ASN A 1 191 ? 10.028 4.898 -14.228 1.00 85.25 191 ASN A N 1
ATOM 1512 C CA . ASN A 1 191 ? 10.171 5.670 -15.456 1.00 85.25 191 ASN A CA 1
ATOM 1513 C C . ASN A 1 191 ? 9.767 7.115 -15.169 1.00 85.25 191 ASN A C 1
ATOM 1515 O O . ASN A 1 191 ? 8.615 7.387 -14.850 1.00 85.25 191 ASN A O 1
ATOM 1519 N N . ASN A 1 192 ? 10.715 8.049 -15.275 1.00 84.81 192 ASN A N 1
ATOM 1520 C CA . ASN A 1 192 ? 10.493 9.473 -14.984 1.00 84.81 192 ASN A CA 1
ATOM 1521 C C . ASN A 1 192 ? 9.890 9.737 -13.588 1.00 84.81 192 ASN A C 1
ATOM 1523 O O . ASN A 1 192 ? 9.064 10.628 -13.423 1.00 84.81 192 ASN A O 1
ATOM 1527 N N . GLY A 1 193 ? 10.302 8.954 -12.586 1.00 80.44 193 GLY A N 1
ATOM 1528 C CA . GLY A 1 193 ? 9.810 9.070 -11.208 1.00 80.44 193 GLY A CA 1
ATOM 1529 C C . GLY A 1 193 ? 8.501 8.328 -10.928 1.00 80.44 193 GLY A C 1
ATOM 1530 O O . GLY A 1 193 ? 8.144 8.177 -9.763 1.00 80.44 193 GLY A O 1
ATOM 1531 N N . GLU A 1 194 ? 7.842 7.794 -11.956 1.00 80.69 194 GLU A N 1
ATOM 1532 C CA . GLU A 1 194 ? 6.591 7.052 -11.818 1.00 80.69 194 GLU A CA 1
ATOM 1533 C C . GLU A 1 194 ? 6.822 5.535 -11.910 1.00 80.69 194 GLU A C 1
ATOM 1535 O O . GLU A 1 194 ? 7.585 5.072 -12.769 1.00 80.69 194 GLU A O 1
ATOM 1540 N N . PRO A 1 195 ? 6.176 4.723 -11.055 1.00 83.88 195 PRO A N 1
ATOM 1541 C CA . PRO A 1 195 ? 6.250 3.270 -11.158 1.00 83.88 195 PRO A CA 1
ATOM 1542 C C . PRO A 1 195 ? 5.593 2.760 -12.442 1.00 83.88 195 PRO A C 1
ATOM 1544 O O . PRO A 1 195 ? 4.468 3.128 -12.776 1.00 83.88 195 PRO A O 1
ATOM 1547 N N . GLY A 1 196 ? 6.292 1.878 -13.151 1.00 81.12 196 GLY A N 1
ATOM 1548 C CA . GLY A 1 196 ? 5.756 1.133 -14.283 1.00 81.12 196 GLY A CA 1
ATOM 1549 C C . GLY A 1 196 ? 4.901 -0.063 -13.847 1.00 81.12 196 GLY A C 1
ATOM 1550 O O . GLY A 1 196 ? 4.222 -0.046 -12.821 1.00 81.12 196 GLY A O 1
ATOM 1551 N N . ARG A 1 197 ? 4.942 -1.147 -14.632 1.00 86.19 197 ARG A N 1
ATOM 1552 C CA . ARG A 1 197 ? 4.251 -2.401 -14.290 1.00 86.19 197 ARG A CA 1
ATOM 1553 C C . ARG A 1 197 ? 4.871 -3.029 -13.035 1.00 86.19 197 ARG A C 1
ATOM 1555 O O . ARG A 1 197 ? 6.057 -3.359 -13.044 1.00 86.19 197 ARG A O 1
ATOM 1562 N N . TRP A 1 198 ? 4.041 -3.256 -12.020 1.00 86.50 198 TRP A N 1
ATOM 1563 C CA . TRP A 1 198 ? 4.387 -4.044 -10.837 1.00 86.50 198 TRP A CA 1
ATOM 1564 C C . TRP A 1 198 ? 4.581 -5.518 -11.180 1.00 86.50 198 TRP A C 1
ATOM 1566 O O . TRP A 1 198 ? 3.864 -6.081 -12.012 1.00 86.50 198 TRP A O 1
ATOM 1576 N N . ARG A 1 199 ? 5.581 -6.121 -10.545 1.00 81.69 199 ARG A N 1
ATOM 1577 C CA . ARG A 1 199 ? 6.076 -7.473 -10.798 1.00 81.69 199 ARG A CA 1
ATOM 1578 C C . ARG A 1 199 ? 5.640 -8.404 -9.678 1.00 81.69 199 ARG A C 1
ATOM 1580 O O . ARG A 1 199 ? 6.454 -8.858 -8.886 1.00 81.69 199 ARG A O 1
ATOM 1587 N N . TYR A 1 200 ? 4.337 -8.668 -9.634 1.00 80.56 200 TYR A N 1
ATOM 1588 C CA . TYR A 1 200 ? 3.744 -9.579 -8.652 1.00 80.56 200 TYR A CA 1
ATOM 1589 C C . TYR A 1 200 ? 4.227 -11.025 -8.823 1.00 80.56 200 TYR A C 1
ATOM 1591 O O . TYR A 1 200 ? 4.194 -11.808 -7.882 1.00 80.56 200 TYR A O 1
ATOM 1599 N N . GLU A 1 201 ? 4.707 -11.377 -10.023 1.00 78.62 201 GLU A N 1
ATOM 1600 C CA . GLU A 1 201 ? 5.353 -12.665 -10.289 1.00 78.62 201 GLU A CA 1
ATOM 1601 C C . GLU A 1 201 ? 6.622 -12.917 -9.453 1.00 78.62 201 GLU A C 1
ATOM 1603 O O . GLU A 1 201 ? 7.009 -14.073 -9.300 1.00 78.62 201 GLU A O 1
ATOM 1608 N N . ASP A 1 202 ? 7.240 -11.861 -8.911 1.00 83.12 202 ASP A N 1
ATOM 1609 C CA . ASP A 1 202 ? 8.479 -11.941 -8.131 1.00 83.12 202 ASP A CA 1
ATOM 1610 C C . ASP A 1 202 ? 8.245 -11.813 -6.616 1.00 83.12 202 ASP A C 1
ATOM 1612 O O . ASP A 1 202 ? 9.215 -11.868 -5.859 1.00 83.12 202 ASP A O 1
ATOM 1616 N N . ASP A 1 203 ? 6.991 -11.619 -6.179 1.00 80.50 203 ASP A N 1
ATOM 1617 C CA . ASP A 1 203 ? 6.636 -11.285 -4.796 1.00 80.50 203 ASP A CA 1
ATOM 1618 C C . ASP A 1 203 ? 7.277 -12.225 -3.774 1.00 80.50 203 ASP A C 1
ATOM 1620 O O . ASP A 1 203 ? 7.340 -13.443 -3.944 1.00 80.50 203 ASP A O 1
ATOM 1624 N N . ALA A 1 204 ? 7.713 -11.639 -2.660 1.00 83.00 204 ALA A N 1
ATOM 1625 C CA . ALA A 1 204 ? 8.378 -12.377 -1.601 1.00 83.00 204 ALA A CA 1
ATOM 1626 C C . ALA A 1 204 ? 7.828 -12.018 -0.218 1.00 83.00 204 ALA A C 1
ATOM 1628 O O . ALA A 1 204 ? 7.369 -10.899 0.030 1.00 83.00 204 ALA A O 1
ATOM 1629 N N . THR A 1 205 ? 7.916 -12.969 0.712 1.00 84.69 205 THR A N 1
ATOM 1630 C CA . THR A 1 205 ? 7.431 -12.800 2.085 1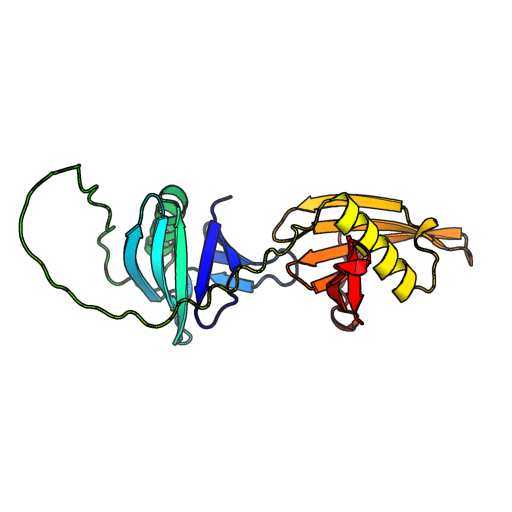.00 84.69 205 THR A CA 1
ATOM 1631 C C . THR A 1 205 ? 8.547 -12.311 3.006 1.00 84.69 205 THR A C 1
ATOM 1633 O O . THR A 1 205 ? 9.634 -12.888 3.073 1.00 84.69 205 THR A O 1
ATOM 1636 N N . ILE A 1 206 ? 8.280 -11.266 3.777 1.00 89.06 206 ILE A N 1
ATOM 1637 C CA . ILE A 1 206 ? 9.146 -10.720 4.813 1.00 89.06 206 ILE A CA 1
ATOM 1638 C C . ILE A 1 206 ? 8.818 -11.379 6.152 1.00 89.06 206 ILE A C 1
ATOM 1640 O O . ILE A 1 206 ? 7.668 -11.452 6.573 1.00 89.06 206 ILE A O 1
ATOM 1644 N N . TYR A 1 207 ? 9.847 -11.789 6.884 1.00 84.75 207 TYR A N 1
ATOM 1645 C CA . TYR A 1 207 ? 9.704 -12.250 8.262 1.00 84.75 207 TYR A CA 1
ATOM 1646 C C . TYR A 1 207 ? 10.812 -11.680 9.144 1.00 84.75 207 TYR A C 1
ATOM 1648 O O . TYR A 1 207 ? 11.925 -11.407 8.691 1.00 84.75 207 TYR A O 1
ATOM 1656 N N . TYR A 1 208 ? 10.519 -11.500 10.429 1.00 85.81 208 TYR A N 1
ATOM 1657 C CA . TYR A 1 208 ? 11.523 -11.095 11.406 1.00 85.81 208 TYR A CA 1
ATOM 1658 C C . TYR A 1 208 ? 12.303 -12.320 11.897 1.00 85.81 208 TYR A C 1
ATOM 1660 O O . TYR A 1 208 ? 11.720 -13.265 12.427 1.00 85.81 208 TYR A O 1
ATOM 1668 N N . SER A 1 209 ? 13.626 -12.310 11.736 1.00 84.94 209 SER A N 1
ATOM 1669 C CA . SER A 1 209 ? 14.515 -13.300 12.343 1.00 84.94 209 SER A CA 1
ATOM 1670 C C . SER A 1 209 ? 14.877 -12.842 13.752 1.00 84.94 209 SER A C 1
ATOM 1672 O O . SER A 1 209 ? 15.611 -11.867 13.924 1.00 84.94 209 SER A O 1
ATOM 1674 N N . SER A 1 210 ? 14.374 -13.554 14.761 1.00 83.31 210 SER A N 1
ATOM 1675 C CA . SER A 1 210 ? 14.693 -13.282 16.167 1.00 83.31 210 SER A CA 1
ATOM 1676 C C . SER A 1 210 ? 16.181 -13.463 16.471 1.00 83.31 210 SER A C 1
ATOM 1678 O O . SER A 1 210 ? 16.747 -12.648 17.198 1.00 83.31 210 SER A O 1
ATOM 1680 N N . ASP A 1 211 ? 16.818 -14.461 15.855 1.00 83.62 211 ASP A N 1
ATOM 1681 C CA . ASP A 1 211 ? 18.236 -14.785 16.061 1.00 83.62 211 ASP A CA 1
ATOM 1682 C C . ASP A 1 211 ? 19.149 -13.661 15.566 1.00 83.62 211 ASP A C 1
ATOM 1684 O O . ASP A 1 211 ? 20.053 -13.211 16.266 1.00 83.62 211 ASP A O 1
ATOM 1688 N N . LEU A 1 212 ? 18.868 -13.159 14.361 1.00 83.00 212 LEU A N 1
ATOM 1689 C CA . LEU A 1 212 ? 19.649 -12.100 13.720 1.00 83.00 212 LEU A CA 1
ATOM 1690 C C . LEU A 1 212 ? 19.135 -10.694 14.058 1.00 83.00 212 LEU A C 1
ATOM 1692 O O . LEU A 1 212 ? 19.708 -9.701 13.613 1.00 83.00 212 LEU A O 1
ATOM 1696 N N . LYS A 1 213 ? 18.034 -10.609 14.810 1.00 84.75 213 LYS A N 1
ATOM 1697 C CA . LYS A 1 213 ? 17.310 -9.382 15.165 1.00 84.75 213 LYS A CA 1
ATOM 1698 C C . LYS A 1 213 ? 17.023 -8.455 13.974 1.00 84.75 213 LYS A C 1
ATOM 1700 O O . LYS A 1 213 ? 16.999 -7.234 14.133 1.00 84.75 213 LYS A O 1
ATOM 1705 N N . THR A 1 214 ? 16.780 -9.031 12.799 1.00 86.25 214 THR A N 1
ATOM 1706 C CA . THR A 1 214 ? 16.614 -8.312 11.526 1.00 86.25 214 THR A CA 1
ATOM 1707 C C . THR A 1 214 ? 15.527 -8.952 10.669 1.00 86.25 214 THR A C 1
ATOM 1709 O O . THR A 1 214 ? 15.210 -10.133 10.829 1.00 86.25 214 THR A O 1
ATOM 1712 N N . PHE A 1 215 ? 14.966 -8.186 9.740 1.00 88.38 215 PHE A N 1
ATOM 1713 C CA . PHE A 1 215 ? 14.018 -8.708 8.764 1.00 88.38 215 PHE A CA 1
ATOM 1714 C C . PHE A 1 215 ? 14.736 -9.438 7.626 1.00 88.38 215 PHE A C 1
ATOM 1716 O O . PHE A 1 215 ? 15.822 -9.054 7.187 1.00 88.38 215 PHE A O 1
ATOM 1723 N N . LYS A 1 216 ? 14.122 -10.518 7.150 1.00 88.50 216 LYS A N 1
ATOM 1724 C CA . LYS A 1 216 ? 14.610 -11.369 6.064 1.00 88.50 216 LYS A CA 1
ATOM 1725 C C . LYS A 1 216 ? 13.507 -11.592 5.041 1.00 88.50 216 LYS A C 1
ATOM 1727 O O . LYS A 1 216 ? 12.331 -11.455 5.357 1.00 88.50 216 LYS A O 1
ATOM 1732 N N . ILE A 1 217 ? 13.921 -11.951 3.830 1.00 89.12 217 ILE A N 1
ATOM 1733 C CA . ILE A 1 217 ? 13.034 -12.221 2.700 1.00 89.12 217 ILE A CA 1
ATOM 1734 C C . ILE A 1 217 ? 13.068 -13.718 2.409 1.00 89.12 217 ILE A C 1
ATOM 1736 O O . ILE A 1 217 ? 14.146 -14.298 2.240 1.00 89.12 217 ILE A O 1
ATOM 1740 N N . ARG A 1 218 ? 11.890 -14.329 2.356 1.00 85.31 218 ARG A N 1
ATOM 1741 C CA . ARG A 1 218 ? 11.641 -15.682 1.870 1.00 85.31 218 ARG A CA 1
ATOM 1742 C C . ARG A 1 218 ? 11.042 -15.568 0.472 1.00 85.31 218 ARG A C 1
ATOM 1744 O O . ARG A 1 218 ? 10.045 -14.878 0.302 1.00 85.31 218 ARG A O 1
ATOM 1751 N N . TYR A 1 219 ? 11.701 -16.213 -0.478 1.00 78.75 219 TYR A N 1
ATOM 1752 C CA . TYR A 1 219 ? 11.323 -16.270 -1.887 1.00 78.75 219 TYR A CA 1
ATOM 1753 C C . TYR A 1 219 ? 10.639 -17.604 -2.154 1.00 78.75 219 TYR A C 1
ATOM 1755 O O . TYR A 1 219 ? 10.975 -18.558 -1.407 1.00 78.75 219 TYR A O 1
#

Secondary structure (DSSP, 8-state):
-EEEEEEEESS-SSEEEE-SSEEEE-SSS-EEEEGGGEEEEEEEEEETTEEEEEEEETTS-EEEEEEEHHHHHHHHHHHHHHSSS-S----------------------------------PPPPHHHHHHHHHHHHHHHHT--GGG-EEEEEEESSSEEEEEEEE-TTT--EEEEEEEEETTEEEEEEEETTEEEEE-GGG-EEEEEETTTTEEEEE-

pLDDT: mean 81.14, std 18.5, range [33.0, 98.06]